Protein AF-A0A850MBG5-F1 (afdb_monomer_lite)

Radius of gyration: 23.21 Å; chains: 1; bounding box: 54×43×68 Å

Structure (mmCIF, N/CA/C/O backbone):
data_AF-A0A850MBG5-F1
#
_entry.id   AF-A0A850MBG5-F1
#
loop_
_atom_site.group_PDB
_atom_site.id
_atom_site.type_symbol
_atom_site.label_atom_id
_atom_site.label_alt_id
_atom_site.label_comp_id
_atom_site.label_asym_id
_atom_site.label_entity_id
_atom_site.label_seq_id
_atom_site.pdbx_PDB_ins_code
_atom_site.Cartn_x
_atom_site.Cartn_y
_atom_site.Cartn_z
_atom_site.occupancy
_atom_site.B_iso_or_equiv
_atom_site.auth_seq_id
_atom_site.auth_comp_id
_atom_site.auth_asym_id
_atom_site.auth_atom_id
_atom_site.pdbx_PDB_model_num
ATOM 1 N N . MET A 1 1 ? -24.312 0.346 16.142 1.00 83.75 1 MET A N 1
ATOM 2 C CA . MET A 1 1 ? -24.710 0.311 14.714 1.00 83.75 1 MET A CA 1
ATOM 3 C C . MET A 1 1 ? -23.899 -0.760 14.007 1.00 83.75 1 MET A C 1
ATOM 5 O O . MET A 1 1 ? -22.692 -0.839 14.231 1.00 83.75 1 MET A O 1
ATOM 9 N N . GLU A 1 2 ? -24.550 -1.580 13.192 1.00 92.12 2 GLU A N 1
ATOM 10 C CA . GLU A 1 2 ? -23.897 -2.605 12.373 1.00 92.12 2 GLU A CA 1
ATOM 11 C C . GLU A 1 2 ? -23.721 -2.093 10.939 1.00 92.12 2 GLU A C 1
ATOM 13 O O . GLU A 1 2 ? -24.533 -1.319 10.434 1.00 92.12 2 GLU A O 1
ATOM 18 N N . LYS A 1 3 ? -22.620 -2.478 10.292 1.00 93.75 3 LYS A N 1
ATOM 19 C CA . LYS A 1 3 ? -22.346 -2.212 8.875 1.00 93.75 3 LYS A CA 1
ATOM 20 C C . LYS A 1 3 ? -21.868 -3.507 8.220 1.00 93.75 3 LYS A C 1
ATOM 22 O O . LYS A 1 3 ? -21.172 -4.320 8.828 1.00 93.75 3 LYS A O 1
ATOM 27 N N . THR A 1 4 ? -22.192 -3.692 6.945 1.00 96.00 4 THR A N 1
ATOM 28 C CA . THR A 1 4 ? -21.763 -4.876 6.192 1.00 96.00 4 THR A CA 1
ATOM 29 C C . THR A 1 4 ? -20.299 -4.762 5.774 1.00 96.00 4 THR A C 1
ATOM 31 O O . THR A 1 4 ? -19.910 -3.801 5.105 1.00 96.00 4 THR A O 1
ATOM 34 N N . CYS A 1 5 ? -19.483 -5.770 6.077 1.00 95.56 5 CYS A N 1
ATOM 35 C CA . CYS A 1 5 ? -18.114 -5.843 5.572 1.00 95.56 5 CYS A CA 1
ATOM 36 C C . CYS A 1 5 ? -18.109 -5.955 4.035 1.00 95.56 5 CYS A C 1
ATOM 38 O O . CYS A 1 5 ? -18.710 -6.869 3.467 1.00 95.56 5 CYS A O 1
ATOM 40 N N . ARG A 1 6 ? -17.340 -5.107 3.336 1.00 94.25 6 ARG A N 1
ATOM 41 C CA . ARG A 1 6 ? -17.336 -5.030 1.861 1.00 94.25 6 ARG A CA 1
ATOM 42 C C . ARG A 1 6 ? -16.975 -6.355 1.183 1.00 94.25 6 ARG A C 1
ATOM 44 O O . ARG A 1 6 ? -17.530 -6.670 0.133 1.00 94.25 6 ARG A O 1
ATOM 51 N N . LYS A 1 7 ? -16.054 -7.116 1.788 1.00 94.69 7 LYS A N 1
ATOM 52 C CA . LYS A 1 7 ? -15.492 -8.357 1.225 1.00 94.69 7 LYS A CA 1
ATOM 53 C C . LYS A 1 7 ? -16.329 -9.610 1.498 1.00 94.69 7 LYS A C 1
ATOM 55 O O . LYS A 1 7 ? -16.571 -10.366 0.569 1.00 94.69 7 LYS A O 1
ATOM 60 N N . CYS A 1 8 ? -16.741 -9.856 2.744 1.00 96.50 8 CYS A N 1
ATOM 61 C CA . CYS A 1 8 ? -17.512 -11.056 3.103 1.00 96.50 8 CYS A CA 1
ATOM 62 C C . CYS A 1 8 ? -19.021 -10.828 3.238 1.00 96.50 8 CYS A C 1
ATOM 64 O O . CYS A 1 8 ? -19.727 -11.791 3.509 1.00 96.50 8 CYS A O 1
ATOM 66 N N . LYS A 1 9 ? -19.504 -9.585 3.100 1.00 97.19 9 LYS A N 1
ATOM 67 C CA . LYS A 1 9 ? -20.918 -9.185 3.217 1.00 97.19 9 LYS A CA 1
ATOM 68 C C . LYS A 1 9 ? -21.597 -9.485 4.562 1.00 97.19 9 LYS A C 1
ATOM 70 O O . LYS A 1 9 ? -22.769 -9.180 4.706 1.00 97.19 9 LYS A O 1
ATOM 75 N N . LYS A 1 10 ? -20.869 -10.005 5.555 1.00 96.38 10 LYS A N 1
ATOM 76 C CA . LYS A 1 10 ? -21.379 -10.204 6.918 1.00 96.38 10 LYS A CA 1
ATOM 77 C C . LYS A 1 10 ? -21.583 -8.867 7.625 1.00 96.38 10 LYS A C 1
ATOM 79 O O . LYS A 1 10 ? -20.766 -7.956 7.450 1.00 96.38 10 LYS A O 1
ATOM 84 N N . GLU A 1 11 ? -22.634 -8.785 8.428 1.00 96.44 11 GLU A N 1
ATOM 85 C CA . GLU A 1 11 ? -22.883 -7.678 9.348 1.00 96.44 11 GLU A CA 1
ATOM 86 C C . GLU A 1 11 ? -21.885 -7.738 10.499 1.00 96.44 11 GLU A C 1
ATOM 88 O O . GLU A 1 11 ? -21.590 -8.799 11.052 1.00 96.44 11 GLU A O 1
ATOM 93 N N . VAL A 1 12 ? -21.263 -6.597 10.775 1.00 95.06 12 VAL A N 1
ATOM 94 C CA . VAL A 1 12 ? -20.252 -6.452 11.815 1.00 95.06 12 VAL A CA 1
ATOM 95 C C . VAL A 1 12 ? -20.476 -5.104 12.488 1.00 95.06 12 VAL A C 1
ATOM 97 O O . VAL A 1 12 ? -20.791 -4.113 11.824 1.00 95.06 12 VAL A O 1
ATOM 100 N N . LEU A 1 13 ? -20.280 -5.042 13.805 1.00 93.44 13 LEU A N 1
ATOM 101 C CA . LEU A 1 13 ? -20.259 -3.772 14.528 1.00 93.44 13 LEU A CA 1
ATOM 102 C C . LEU A 1 13 ? -19.241 -2.818 13.892 1.00 93.44 13 LEU A C 1
ATOM 104 O O . LEU A 1 13 ? -18.118 -3.216 13.574 1.00 93.44 13 LEU A O 1
ATOM 108 N N . VAL A 1 14 ? -19.629 -1.552 13.725 1.00 90.12 14 VAL A N 1
ATOM 109 C CA . VAL A 1 14 ? -18.788 -0.519 13.090 1.00 90.12 14 VAL A CA 1
ATOM 110 C C . VAL A 1 14 ? -17.432 -0.378 13.789 1.00 90.12 14 VAL A C 1
ATOM 112 O O . VAL A 1 14 ? -16.405 -0.265 13.125 1.00 90.12 14 VAL A O 1
ATOM 115 N N . SER A 1 15 ? -17.428 -0.515 15.112 1.00 90.44 15 SER A N 1
ATOM 116 C CA . SER A 1 15 ? -16.256 -0.554 15.993 1.00 90.44 15 SER A CA 1
ATOM 117 C C . SER A 1 15 ? -15.208 -1.611 15.603 1.00 90.44 15 SER A C 1
ATOM 119 O O . SER A 1 15 ? -14.017 -1.460 15.866 1.00 90.44 15 SER A O 1
ATOM 121 N N . ASN A 1 16 ? -15.626 -2.660 14.894 1.00 91.69 16 ASN A N 1
ATOM 122 C CA . ASN A 1 16 ? -14.785 -3.770 14.457 1.00 91.69 16 ASN A CA 1
ATOM 123 C C . ASN A 1 16 ? -14.412 -3.719 12.963 1.00 91.69 16 ASN A C 1
ATOM 125 O O . ASN A 1 16 ? -13.753 -4.636 12.458 1.00 91.69 16 ASN A O 1
ATOM 129 N N . LEU A 1 17 ? -14.804 -2.660 12.247 1.00 91.62 17 LEU A N 1
ATOM 130 C CA . LEU A 1 17 ? -14.391 -2.418 10.867 1.00 91.62 17 LEU A CA 1
ATOM 131 C C . LEU A 1 17 ? -13.087 -1.618 10.811 1.00 91.62 17 LEU A C 1
ATOM 133 O O . LEU A 1 17 ? -12.911 -0.605 11.483 1.00 91.62 17 LEU A O 1
ATOM 137 N N . ILE A 1 18 ? -12.181 -2.051 9.942 1.00 89.62 18 ILE A N 1
ATOM 138 C CA . ILE A 1 18 ? -10.915 -1.387 9.642 1.00 89.62 18 ILE A CA 1
ATOM 139 C C . ILE A 1 18 ? -11.131 -0.475 8.439 1.00 89.62 18 ILE A C 1
ATOM 141 O O . ILE A 1 18 ? -11.546 -0.939 7.368 1.00 89.62 18 ILE A O 1
ATOM 145 N N . GLY A 1 19 ? -10.879 0.825 8.631 1.00 81.44 19 GLY A N 1
ATOM 146 C CA . GLY A 1 19 ? -11.102 1.853 7.608 1.00 81.44 19 GLY A CA 1
ATOM 147 C C . GLY A 1 19 ? -12.522 1.837 7.032 1.00 81.44 19 GLY A C 1
ATOM 148 O O . GLY A 1 19 ? -12.691 2.042 5.835 1.00 81.44 19 GLY A O 1
ATOM 149 N N . GLU A 1 20 ? -13.516 1.481 7.854 1.00 80.50 20 GLU A N 1
ATOM 150 C CA . GLU A 1 20 ? -14.934 1.309 7.492 1.00 80.50 20 GLU A CA 1
ATOM 151 C C . GLU A 1 20 ? -15.254 0.250 6.418 1.00 80.50 20 GLU A C 1
ATOM 153 O O . GLU A 1 20 ? -16.411 0.097 6.031 1.00 80.50 20 GLU A O 1
ATOM 158 N N . GLN A 1 21 ? -14.270 -0.506 5.924 1.00 87.38 21 GLN A N 1
ATOM 159 C CA . GLN A 1 21 ? -14.460 -1.366 4.746 1.00 87.38 21 GLN A CA 1
ATOM 160 C C . GLN A 1 21 ? -14.339 -2.858 5.041 1.00 87.38 21 GLN A C 1
ATOM 162 O O . GLN A 1 21 ? -15.065 -3.667 4.451 1.00 87.38 21 GLN A O 1
ATOM 167 N N . PHE A 1 22 ? -13.415 -3.244 5.920 1.00 93.31 22 PHE A N 1
ATOM 168 C CA . PHE A 1 22 ? -13.043 -4.645 6.111 1.00 93.31 22 PHE A CA 1
ATOM 169 C C . PHE A 1 22 ? -13.162 -5.051 7.573 1.00 93.31 22 PHE A C 1
ATOM 171 O O . PHE A 1 22 ? -12.661 -4.360 8.451 1.00 93.31 22 PHE A O 1
ATOM 178 N N . CYS A 1 23 ? -13.769 -6.205 7.845 1.00 94.81 23 CYS A N 1
ATOM 179 C CA . CYS A 1 23 ? -13.659 -6.819 9.165 1.00 94.81 23 CYS A CA 1
ATOM 180 C C . CYS A 1 23 ? -12.244 -7.375 9.387 1.00 94.81 23 CYS A C 1
ATOM 182 O O . CYS A 1 23 ? -11.533 -7.677 8.420 1.00 94.81 23 CYS A O 1
ATOM 184 N N . LEU A 1 24 ? -11.869 -7.574 10.653 1.00 93.69 24 LEU A N 1
ATOM 185 C CA . LEU A 1 24 ? -10.547 -8.068 11.055 1.00 93.69 24 LEU A CA 1
ATOM 186 C C . LEU A 1 24 ? -10.146 -9.349 10.294 1.00 93.69 24 LEU A C 1
ATOM 188 O O . LEU A 1 24 ? -9.109 -9.389 9.637 1.00 93.69 24 LEU A O 1
ATOM 192 N N . PHE A 1 25 ? -11.026 -10.354 10.228 1.00 94.56 25 PHE A N 1
ATOM 193 C CA . PHE A 1 25 ? -10.754 -11.599 9.493 1.00 94.56 25 PHE A CA 1
ATOM 194 C C . PHE A 1 25 ? -10.526 -11.401 7.983 1.00 94.56 25 PHE A C 1
ATOM 196 O O . PHE A 1 25 ? -9.685 -12.068 7.370 1.00 94.56 25 PHE A O 1
ATOM 203 N N . CYS A 1 26 ? -11.277 -10.494 7.347 1.00 95.50 26 CYS A N 1
ATOM 204 C CA . CYS A 1 26 ? -11.082 -10.177 5.931 1.00 95.50 26 CYS A CA 1
ATOM 205 C C . CYS A 1 26 ? -9.778 -9.418 5.699 1.00 95.50 26 CYS A C 1
ATOM 207 O O . CYS A 1 26 ? -9.128 -9.643 4.674 1.00 95.50 26 CYS A O 1
ATOM 209 N N . PHE A 1 27 ? -9.395 -8.563 6.645 1.00 94.44 27 PHE A N 1
ATOM 210 C CA . PHE A 1 27 ? -8.138 -7.834 6.616 1.00 94.44 27 PHE A CA 1
ATOM 211 C C . PHE A 1 27 ? -6.936 -8.780 6.715 1.00 94.44 27 PHE A C 1
ATOM 213 O O . PHE A 1 27 ? -6.018 -8.666 5.909 1.00 94.44 27 PHE A O 1
ATOM 220 N N . GLY A 1 28 ? -6.998 -9.830 7.540 1.00 94.75 28 GLY A N 1
ATOM 221 C CA . GLY A 1 28 ? -5.966 -10.877 7.565 1.00 94.75 28 GLY A CA 1
ATOM 222 C C . GLY A 1 28 ? -5.755 -11.580 6.211 1.00 94.75 28 GLY A C 1
ATOM 223 O O . GLY A 1 28 ? -4.640 -11.973 5.864 1.00 94.75 28 GLY A O 1
ATOM 224 N N . LYS A 1 29 ? -6.801 -11.715 5.377 1.00 95.12 29 LYS A N 1
ATOM 225 C CA . LYS A 1 29 ? -6.642 -12.194 3.985 1.00 95.12 29 LYS A CA 1
ATOM 226 C C . LYS A 1 29 ? -5.937 -11.163 3.096 1.00 95.12 29 LYS A C 1
ATOM 228 O O . LYS A 1 29 ? -5.217 -11.563 2.187 1.00 95.12 29 LYS A O 1
ATOM 233 N N . VAL A 1 30 ? -6.169 -9.869 3.325 1.00 91.00 30 VAL A N 1
ATOM 234 C CA . VAL A 1 30 ? -5.491 -8.782 2.601 1.00 91.00 30 VAL A CA 1
ATOM 235 C C . VAL A 1 30 ? -4.005 -8.768 2.953 1.00 91.00 30 VAL A C 1
ATOM 237 O O . VAL A 1 30 ? -3.201 -8.838 2.032 1.00 91.00 30 VAL A O 1
ATOM 240 N N . ILE A 1 31 ? -3.644 -8.811 4.242 1.00 91.81 31 ILE A N 1
ATOM 241 C CA . ILE A 1 31 ? -2.243 -8.869 4.701 1.00 91.81 31 ILE A CA 1
ATOM 242 C C . ILE A 1 31 ? -1.513 -10.058 4.067 1.00 91.81 31 ILE A C 1
ATOM 244 O O . ILE A 1 31 ? -0.438 -9.895 3.500 1.00 91.81 31 ILE A O 1
ATOM 248 N N . ARG A 1 32 ? -2.110 -11.259 4.077 1.00 93.94 32 ARG A N 1
ATOM 249 C CA . ARG A 1 32 ? -1.490 -12.443 3.451 1.00 93.94 32 ARG A CA 1
ATOM 250 C C . ARG A 1 32 ? -1.271 -12.285 1.945 1.00 93.94 32 ARG A C 1
ATOM 252 O O . ARG A 1 32 ? -0.245 -12.727 1.436 1.00 93.94 32 ARG A O 1
ATOM 259 N N . GLY A 1 33 ? -2.222 -11.678 1.233 1.00 92.31 33 GLY A N 1
ATOM 260 C CA . GLY A 1 33 ? -2.055 -11.360 -0.188 1.00 92.31 33 GLY A CA 1
ATOM 261 C C . GLY A 1 33 ? -0.940 -10.338 -0.411 1.00 92.31 33 GLY A C 1
ATOM 262 O O . GLY A 1 33 ? -0.104 -10.513 -1.293 1.00 92.31 33 GLY A O 1
ATOM 263 N N . PHE A 1 34 ? -0.883 -9.322 0.446 1.00 88.81 34 PHE A N 1
ATOM 264 C CA . PHE A 1 34 ? 0.111 -8.264 0.373 1.00 88.81 34 PHE A CA 1
ATOM 265 C C . PHE A 1 34 ? 1.525 -8.767 0.693 1.00 88.81 34 PHE A C 1
ATOM 267 O O . PHE A 1 34 ? 2.455 -8.452 -0.039 1.00 88.81 34 PHE A O 1
ATOM 274 N N . ARG A 1 35 ? 1.695 -9.651 1.685 1.00 91.94 35 ARG A N 1
ATOM 275 C CA . ARG A 1 35 ? 2.980 -10.305 1.995 1.00 91.94 35 ARG A CA 1
ATOM 276 C C . ARG A 1 35 ? 3.531 -11.089 0.798 1.00 91.94 35 ARG A C 1
ATOM 278 O O . ARG A 1 35 ? 4.724 -11.016 0.521 1.00 91.94 35 ARG A O 1
ATOM 285 N N . LYS A 1 36 ? 2.671 -11.793 0.046 1.00 92.25 36 LYS A N 1
ATOM 286 C CA . LYS A 1 36 ? 3.077 -12.466 -1.204 1.00 92.25 36 LYS A CA 1
ATOM 287 C C . LYS A 1 36 ? 3.526 -11.464 -2.270 1.00 92.25 36 LYS A C 1
ATOM 289 O O . LYS A 1 36 ? 4.541 -11.690 -2.920 1.00 92.25 36 LYS A O 1
ATOM 294 N N . ALA A 1 37 ? 2.801 -10.355 -2.422 1.00 86.94 37 ALA A N 1
ATOM 295 C CA . ALA A 1 37 ? 3.182 -9.291 -3.347 1.00 86.94 37 ALA A CA 1
ATOM 296 C C . ALA A 1 37 ? 4.524 -8.647 -2.954 1.00 86.94 37 ALA A C 1
ATOM 298 O O . ALA A 1 37 ? 5.379 -8.449 -3.807 1.00 86.94 37 ALA A O 1
ATOM 299 N N . VAL A 1 38 ? 4.762 -8.388 -1.667 1.00 88.19 38 VAL A N 1
ATOM 300 C CA . VAL A 1 38 ? 6.040 -7.837 -1.187 1.00 88.19 38 VAL A CA 1
ATOM 301 C C . VAL A 1 38 ? 7.194 -8.811 -1.393 1.00 88.19 38 VAL A C 1
ATOM 303 O O . VAL A 1 38 ? 8.262 -8.384 -1.818 1.00 88.19 38 VAL A O 1
ATOM 306 N N . ALA A 1 39 ? 6.993 -10.114 -1.182 1.00 88.81 39 ALA A N 1
ATOM 307 C CA . ALA A 1 39 ? 8.006 -11.115 -1.518 1.00 88.81 39 ALA A CA 1
ATOM 308 C C . ALA A 1 39 ? 8.368 -11.082 -3.016 1.00 88.81 39 ALA A C 1
ATOM 310 O O . ALA A 1 39 ? 9.547 -11.136 -3.363 1.00 88.81 39 ALA A O 1
ATOM 311 N N . PHE A 1 40 ? 7.369 -10.906 -3.889 1.00 87.06 40 PHE A N 1
ATOM 312 C CA . PHE A 1 40 ? 7.585 -10.700 -5.321 1.00 87.06 40 PHE A CA 1
ATOM 313 C C . PHE A 1 40 ? 8.376 -9.413 -5.602 1.00 87.06 40 PHE A C 1
ATOM 315 O O . PHE A 1 40 ? 9.351 -9.456 -6.341 1.00 87.06 40 PHE A O 1
ATOM 322 N N . PHE A 1 41 ? 8.051 -8.283 -4.966 1.00 82.56 41 PHE A N 1
ATOM 323 C CA . PHE A 1 41 ? 8.815 -7.040 -5.148 1.00 82.56 41 PHE A CA 1
ATOM 324 C C . PHE A 1 41 ? 10.231 -7.092 -4.561 1.00 82.56 41 PHE A C 1
ATOM 326 O O . PHE A 1 41 ? 11.137 -6.475 -5.115 1.00 82.56 41 PHE A O 1
ATOM 333 N N . LYS A 1 42 ? 10.458 -7.848 -3.481 1.00 85.25 42 LYS A N 1
ATOM 334 C CA . LYS A 1 42 ? 11.788 -8.027 -2.877 1.00 85.25 42 LYS A CA 1
ATOM 335 C C . LYS A 1 42 ? 12.771 -8.671 -3.856 1.00 85.25 42 LYS A C 1
ATOM 337 O O . LYS A 1 42 ? 13.942 -8.300 -3.865 1.00 85.25 42 LYS A O 1
ATOM 342 N N . PHE A 1 43 ? 12.286 -9.575 -4.709 1.00 84.88 43 PHE A N 1
ATOM 343 C CA . PHE A 1 43 ? 13.068 -10.128 -5.813 1.00 84.88 43 PHE A CA 1
ATOM 344 C C . PHE A 1 43 ? 13.574 -9.009 -6.739 1.00 84.88 43 PHE A C 1
ATOM 346 O O . PHE A 1 43 ? 14.781 -8.878 -6.917 1.00 84.88 43 PHE A O 1
ATOM 353 N N . PHE A 1 44 ? 12.688 -8.128 -7.225 1.00 79.25 44 PHE A N 1
ATOM 354 C CA . PHE A 1 44 ? 13.060 -6.990 -8.087 1.00 79.25 44 PHE A CA 1
ATOM 355 C C . PHE A 1 44 ? 13.933 -5.946 -7.386 1.00 79.25 44 PHE A C 1
ATOM 357 O O . PHE A 1 44 ? 14.852 -5.404 -7.998 1.00 79.25 44 PHE A O 1
ATOM 364 N N . ALA A 1 45 ? 13.699 -5.688 -6.098 1.00 79.88 45 ALA A N 1
ATOM 365 C CA . ALA A 1 45 ? 14.516 -4.764 -5.316 1.00 79.88 45 ALA A CA 1
ATOM 366 C C . ALA A 1 45 ? 15.989 -5.209 -5.258 1.00 79.88 45 ALA A C 1
ATOM 368 O O . ALA A 1 45 ? 16.885 -4.368 -5.277 1.00 79.88 45 ALA A O 1
ATOM 369 N N . SER A 1 46 ? 16.263 -6.521 -5.262 1.00 83.31 46 SER A N 1
ATOM 370 C CA . SER A 1 46 ? 17.643 -7.018 -5.335 1.00 83.31 46 SER A CA 1
ATOM 371 C C . SER A 1 46 ? 18.311 -6.700 -6.673 1.00 83.31 46 SER A C 1
ATOM 373 O O . SER A 1 46 ? 19.510 -6.428 -6.700 1.00 83.31 46 SER A O 1
ATOM 375 N N . PHE A 1 47 ? 17.557 -6.712 -7.776 1.00 78.44 47 PHE A N 1
ATOM 376 C CA . PHE A 1 47 ? 18.087 -6.339 -9.089 1.00 78.44 47 PHE A CA 1
ATOM 377 C C . PHE A 1 47 ? 18.342 -4.844 -9.190 1.00 78.44 47 PHE A C 1
ATOM 379 O O . PHE A 1 47 ? 19.320 -4.460 -9.827 1.00 78.44 47 PHE A O 1
ATOM 386 N N . TYR A 1 48 ? 17.533 -4.008 -8.529 1.00 76.75 48 TYR A N 1
ATOM 387 C CA . TYR A 1 48 ? 17.653 -2.547 -8.586 1.00 76.75 48 TYR A CA 1
ATOM 388 C C . TYR A 1 48 ? 19.087 -2.057 -8.329 1.00 76.75 48 TYR A C 1
ATOM 390 O O . TYR A 1 48 ? 19.587 -1.198 -9.049 1.00 76.75 48 TYR A O 1
ATOM 398 N N . ARG A 1 49 ? 19.801 -2.672 -7.375 1.00 77.12 49 ARG A N 1
ATOM 399 C CA . ARG A 1 49 ? 21.196 -2.319 -7.058 1.00 77.12 49 ARG A CA 1
ATOM 400 C C . ARG A 1 49 ? 22.174 -2.585 -8.210 1.00 77.12 49 ARG A C 1
ATOM 402 O O . ARG A 1 49 ? 23.140 -1.847 -8.370 1.00 77.12 49 ARG A O 1
ATOM 409 N N . PHE A 1 50 ? 21.934 -3.627 -8.999 1.00 78.31 50 PHE A N 1
ATOM 410 C CA . PHE A 1 50 ? 22.801 -4.040 -10.107 1.00 78.31 50 PHE A CA 1
ATOM 411 C C . PHE A 1 50 ? 22.314 -3.537 -11.466 1.00 78.31 50 PHE A C 1
ATOM 413 O O . PHE A 1 50 ? 23.070 -3.569 -12.436 1.00 78.31 50 PHE A O 1
ATOM 420 N N . THR A 1 51 ? 21.071 -3.055 -11.550 1.00 75.00 51 THR A N 1
ATOM 421 C CA . THR A 1 51 ? 20.446 -2.694 -12.826 1.00 75.00 51 THR A CA 1
ATOM 422 C C . THR A 1 51 ? 21.217 -1.602 -13.579 1.00 75.00 51 THR A C 1
ATOM 424 O O . THR A 1 51 ? 21.386 -1.776 -14.781 1.00 75.00 51 THR A O 1
ATOM 427 N N . PRO A 1 52 ? 21.783 -0.550 -12.944 1.00 68.81 52 PRO A N 1
ATOM 428 C CA . PRO A 1 52 ? 22.591 0.445 -13.656 1.00 68.81 52 PRO A CA 1
ATOM 429 C C . PRO A 1 52 ? 23.853 -0.144 -14.301 1.00 68.81 52 PRO A C 1
ATOM 431 O O . PRO A 1 52 ? 24.200 0.209 -15.425 1.00 68.81 52 PRO A O 1
ATOM 434 N N . ILE A 1 53 ? 24.519 -1.074 -13.608 1.00 73.94 53 ILE A N 1
ATOM 435 C CA . ILE A 1 53 ? 25.749 -1.723 -14.086 1.00 73.94 53 ILE A CA 1
ATOM 436 C C . ILE A 1 53 ? 25.424 -2.645 -15.264 1.00 73.94 53 ILE A C 1
ATOM 438 O O . ILE A 1 53 ? 26.072 -2.582 -16.307 1.00 73.94 53 ILE A O 1
ATOM 442 N N . ILE A 1 54 ? 24.383 -3.467 -15.109 1.00 75.19 54 ILE A N 1
ATOM 443 C CA . ILE A 1 54 ? 23.919 -4.390 -16.148 1.00 75.19 54 ILE A CA 1
ATOM 444 C C . ILE A 1 54 ? 23.430 -3.605 -17.371 1.00 75.19 54 ILE A C 1
ATOM 446 O O . ILE A 1 54 ? 23.795 -3.939 -18.494 1.00 75.19 54 ILE A O 1
ATOM 450 N N . ALA A 1 55 ? 22.666 -2.529 -17.167 1.00 70.62 55 ALA A N 1
ATOM 451 C CA . ALA A 1 55 ? 22.192 -1.676 -18.249 1.00 70.62 55 ALA A CA 1
ATOM 452 C C . ALA A 1 55 ? 23.343 -1.024 -19.020 1.00 70.62 55 ALA A C 1
ATOM 454 O O . ALA A 1 55 ? 23.333 -1.052 -20.247 1.00 70.62 55 ALA A O 1
ATOM 455 N N . GLY A 1 56 ? 24.360 -0.507 -18.323 1.00 68.75 56 GLY A N 1
ATOM 456 C CA . GLY A 1 56 ? 25.549 0.063 -18.959 1.00 68.75 56 GLY A CA 1
ATOM 457 C C . GLY A 1 56 ? 26.327 -0.959 -19.793 1.00 68.75 56 GLY A C 1
ATOM 458 O O . GLY A 1 56 ? 26.666 -0.685 -20.943 1.00 68.75 56 GLY A O 1
ATOM 459 N N . ALA A 1 57 ? 26.560 -2.160 -19.254 1.00 75.06 57 ALA A N 1
ATOM 460 C CA . ALA A 1 57 ? 27.273 -3.225 -19.965 1.00 75.06 57 ALA A CA 1
ATOM 461 C C . ALA A 1 57 ? 26.508 -3.719 -21.204 1.00 75.06 57 ALA A C 1
ATOM 463 O O . ALA A 1 57 ? 27.097 -3.930 -22.268 1.00 75.06 57 ALA A O 1
ATOM 464 N N . LEU A 1 58 ? 25.189 -3.875 -21.084 1.00 72.62 58 LEU A N 1
ATOM 465 C CA . LEU A 1 58 ? 24.328 -4.307 -22.179 1.00 72.62 58 LEU A CA 1
ATOM 466 C C . LEU A 1 58 ? 24.200 -3.239 -23.267 1.00 72.62 58 LEU A C 1
ATOM 468 O O . LEU A 1 58 ? 24.306 -3.573 -24.445 1.00 72.62 58 LEU A O 1
ATOM 472 N N . ALA A 1 59 ? 24.048 -1.966 -22.891 1.00 67.62 59 ALA A N 1
ATOM 473 C CA . ALA A 1 59 ? 24.037 -0.855 -23.837 1.00 67.62 59 ALA A CA 1
ATOM 474 C C . ALA A 1 59 ? 25.358 -0.772 -24.619 1.00 67.62 59 ALA A C 1
ATOM 476 O O . ALA A 1 59 ? 25.335 -0.662 -25.843 1.00 67.62 59 ALA A O 1
ATOM 477 N N . LEU A 1 60 ? 26.503 -0.908 -23.938 1.00 66.69 60 LEU A N 1
ATOM 478 C CA . LEU A 1 60 ? 27.826 -0.919 -24.571 1.00 66.69 60 LEU A CA 1
ATOM 479 C C . LEU A 1 60 ? 27.991 -2.099 -25.540 1.00 66.69 60 LEU A C 1
ATOM 481 O O . LEU A 1 60 ? 28.426 -1.917 -26.673 1.00 66.69 60 LEU A O 1
ATOM 485 N N . THR A 1 61 ? 27.621 -3.307 -25.111 1.00 73.25 61 THR A N 1
ATOM 486 C CA . THR A 1 61 ? 27.731 -4.520 -25.940 1.00 73.25 61 THR A CA 1
ATOM 487 C C . THR A 1 61 ? 26.878 -4.402 -27.195 1.00 73.25 61 THR A C 1
ATOM 489 O O . THR A 1 61 ? 27.309 -4.727 -28.297 1.00 73.25 61 THR A O 1
ATOM 492 N N . ALA A 1 62 ? 25.656 -3.912 -27.039 1.00 69.00 62 ALA A N 1
ATOM 493 C CA . ALA A 1 62 ? 24.720 -3.825 -28.135 1.00 69.00 62 ALA A CA 1
ATOM 494 C C . ALA A 1 62 ? 25.062 -2.662 -29.094 1.00 69.00 62 ALA A C 1
ATOM 496 O O . ALA A 1 62 ? 24.906 -2.824 -30.304 1.00 69.00 62 ALA A O 1
ATOM 497 N N . TYR A 1 63 ? 25.648 -1.563 -28.591 1.00 66.75 63 TYR A N 1
ATOM 498 C CA . TYR A 1 63 ? 26.287 -0.523 -29.411 1.00 66.75 63 TYR A CA 1
ATOM 499 C C . TYR A 1 63 ? 27.404 -1.096 -30.295 1.00 66.75 63 TYR A C 1
ATOM 501 O O . TYR A 1 63 ? 27.426 -0.843 -31.497 1.00 66.75 63 TYR A O 1
ATOM 509 N N . LEU A 1 64 ? 28.285 -1.929 -29.732 1.00 73.06 64 LEU A N 1
ATOM 510 C CA . LEU A 1 64 ? 29.382 -2.560 -30.478 1.00 73.06 64 LEU A CA 1
ATOM 511 C C . LEU A 1 64 ? 28.901 -3.532 -31.568 1.00 73.06 64 LEU A C 1
ATOM 513 O O . LEU A 1 64 ? 29.598 -3.727 -32.559 1.00 73.06 64 LEU A O 1
ATOM 517 N N . LEU A 1 65 ? 27.718 -4.130 -31.403 1.00 80.62 65 LEU A N 1
ATOM 518 C CA . LEU A 1 65 ? 27.140 -5.081 -32.358 1.00 80.62 65 LEU A CA 1
ATOM 519 C C . LEU A 1 65 ? 26.219 -4.428 -33.404 1.00 80.62 65 LEU A C 1
ATOM 521 O O . LEU A 1 65 ? 25.744 -5.125 -34.297 1.00 80.62 65 LE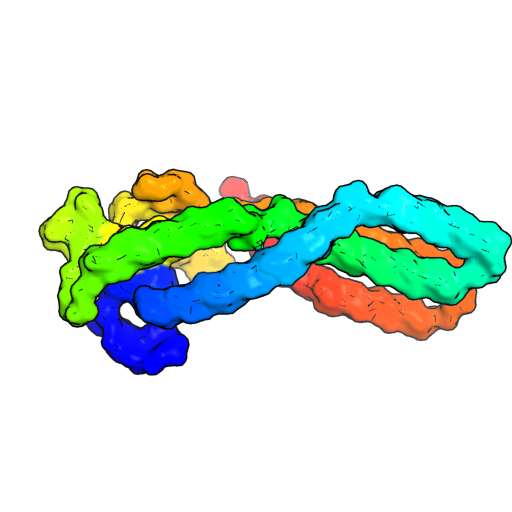U A O 1
ATOM 525 N N . ALA A 1 66 ? 25.957 -3.119 -33.305 1.00 76.00 66 ALA A N 1
ATOM 526 C CA . ALA A 1 66 ? 25.094 -2.364 -34.219 1.00 76.00 66 ALA A CA 1
ATOM 527 C C . ALA A 1 66 ? 23.699 -2.994 -34.447 1.00 76.00 66 ALA A C 1
ATOM 529 O O . ALA A 1 66 ? 23.156 -2.923 -35.549 1.00 76.00 66 ALA A O 1
ATOM 530 N N . ILE A 1 67 ? 23.101 -3.608 -33.414 1.00 76.56 67 ILE A N 1
ATOM 531 C CA . ILE A 1 67 ? 21.768 -4.235 -33.501 1.00 76.56 67 ILE A CA 1
ATOM 532 C C . ILE A 1 67 ? 20.714 -3.319 -32.853 1.00 76.56 67 ILE A C 1
ATOM 534 O O . ILE A 1 67 ? 20.380 -3.507 -31.680 1.00 76.56 67 ILE A O 1
ATOM 538 N N . PRO A 1 68 ? 20.144 -2.340 -33.584 1.00 72.38 68 PRO A N 1
ATOM 539 C CA . PRO A 1 68 ? 19.279 -1.313 -33.000 1.00 72.38 68 PRO A CA 1
ATOM 540 C C . PRO A 1 68 ? 18.031 -1.898 -32.332 1.00 72.38 68 PRO A C 1
ATOM 542 O O . PRO A 1 68 ? 17.657 -1.479 -31.243 1.00 72.38 68 PRO A O 1
ATOM 545 N N . PHE A 1 69 ? 17.426 -2.929 -32.923 1.00 72.75 69 PHE A N 1
ATOM 546 C CA . PHE A 1 69 ? 16.191 -3.516 -32.399 1.00 72.75 69 PHE A CA 1
ATOM 547 C C . PHE A 1 69 ? 16.383 -4.240 -31.056 1.00 72.75 69 PHE A C 1
ATOM 549 O O . PHE A 1 69 ? 15.556 -4.124 -30.150 1.00 72.75 69 PHE A O 1
ATOM 556 N N . VAL A 1 70 ? 17.495 -4.966 -30.907 1.00 74.56 70 VAL A N 1
ATOM 557 C CA . VAL A 1 70 ? 17.808 -5.688 -29.665 1.00 74.56 70 VAL A CA 1
ATOM 558 C C . VAL A 1 70 ? 18.145 -4.699 -28.549 1.00 74.56 70 VAL A C 1
ATOM 560 O O . VAL A 1 70 ? 17.704 -4.907 -27.421 1.00 74.56 70 VAL A O 1
ATOM 563 N N . ILE A 1 71 ? 18.833 -3.591 -28.865 1.00 72.19 71 ILE A N 1
ATOM 564 C CA . ILE A 1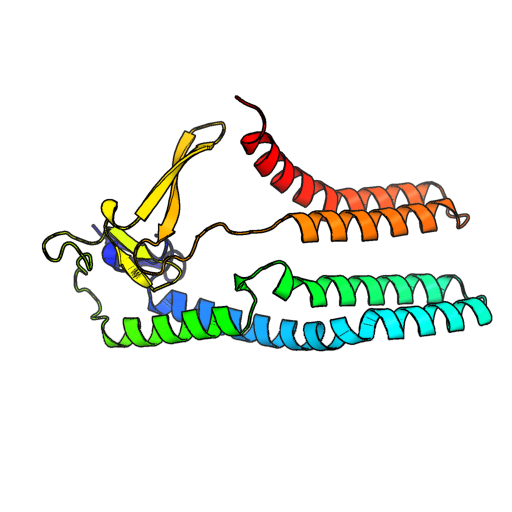 71 ? 19.096 -2.497 -27.913 1.00 72.19 71 ILE A CA 1
ATOM 565 C C . ILE A 1 71 ? 17.785 -1.954 -27.347 1.00 72.19 71 ILE A C 1
ATOM 567 O O . ILE A 1 71 ? 17.651 -1.835 -26.129 1.00 72.19 71 ILE A O 1
ATOM 571 N N . THR A 1 72 ? 16.808 -1.650 -28.203 1.00 71.25 72 THR A N 1
ATOM 572 C CA . THR A 1 72 ? 15.543 -1.042 -27.773 1.00 71.25 72 THR A CA 1
ATOM 573 C C . THR A 1 72 ? 14.748 -1.967 -26.851 1.00 71.25 72 THR A C 1
ATOM 575 O O . THR A 1 72 ? 14.320 -1.542 -25.777 1.00 71.25 72 THR A O 1
ATOM 578 N N . ILE A 1 73 ? 14.594 -3.249 -27.213 1.00 75.75 73 ILE A N 1
ATOM 579 C CA . ILE A 1 73 ? 13.886 -4.223 -26.363 1.00 75.75 73 ILE A CA 1
ATOM 580 C C . ILE A 1 73 ? 14.597 -4.377 -25.019 1.00 75.75 73 ILE A C 1
ATOM 582 O O . ILE A 1 73 ? 13.959 -4.359 -23.967 1.00 75.75 73 ILE A O 1
ATOM 586 N N . LEU A 1 74 ? 15.921 -4.511 -25.042 1.00 75.44 74 LEU A N 1
ATOM 587 C CA . LEU A 1 74 ? 16.710 -4.733 -23.840 1.00 75.44 74 LEU A CA 1
ATOM 588 C C . LEU A 1 74 ? 16.657 -3.531 -22.895 1.00 75.44 74 LEU A C 1
ATOM 590 O O . LEU A 1 74 ? 16.469 -3.698 -21.691 1.00 75.44 74 LEU A O 1
ATOM 594 N N . THR A 1 75 ? 16.740 -2.323 -23.451 1.00 71.62 75 THR A N 1
ATOM 595 C CA . THR A 1 75 ? 16.603 -1.065 -22.710 1.00 71.62 75 THR A CA 1
ATOM 596 C C . THR A 1 75 ? 15.220 -0.962 -22.076 1.00 71.62 75 THR A C 1
ATOM 598 O O . THR A 1 75 ? 15.110 -0.643 -20.894 1.00 71.62 75 THR A O 1
ATOM 601 N N . PHE A 1 76 ? 14.162 -1.321 -22.807 1.00 72.06 76 PHE A N 1
ATOM 602 C CA . PHE A 1 76 ? 12.804 -1.338 -22.269 1.00 72.06 76 PHE A CA 1
ATOM 603 C C . PHE A 1 76 ? 12.651 -2.323 -21.101 1.00 72.06 76 PHE A C 1
ATOM 605 O O . PHE A 1 76 ? 12.108 -1.962 -20.055 1.00 72.06 76 PHE A O 1
ATOM 612 N N . VAL A 1 77 ? 13.175 -3.546 -21.237 1.00 78.50 77 VAL A N 1
ATOM 613 C CA . VAL A 1 77 ? 13.158 -4.552 -20.162 1.00 78.50 77 VAL A CA 1
ATOM 614 C C . VAL A 1 77 ? 13.916 -4.048 -18.932 1.00 78.50 77 VAL A C 1
ATOM 616 O O . VAL A 1 77 ? 13.420 -4.171 -17.814 1.00 78.50 77 VAL A O 1
ATOM 619 N N . LEU A 1 78 ? 15.083 -3.429 -19.118 1.00 75.00 78 LEU A N 1
ATOM 620 C CA . LEU A 1 78 ? 15.880 -2.870 -18.024 1.00 75.00 78 LEU A CA 1
ATOM 621 C C . LEU A 1 78 ? 15.167 -1.714 -17.316 1.00 75.00 78 LEU A C 1
ATOM 623 O O . LEU A 1 78 ? 15.128 -1.687 -16.087 1.00 75.00 78 LEU A O 1
ATOM 627 N N . LEU A 1 79 ? 14.558 -0.792 -18.066 1.00 72.69 79 LEU A N 1
ATOM 628 C CA . LEU A 1 79 ? 13.769 0.307 -17.502 1.00 72.69 79 LEU A CA 1
ATOM 629 C C . LEU A 1 79 ? 12.567 -0.215 -16.713 1.00 72.69 79 LEU A C 1
ATOM 631 O O . LEU A 1 79 ? 12.285 0.274 -15.616 1.00 72.69 79 LEU A O 1
ATOM 635 N N . PHE A 1 80 ? 11.895 -1.242 -17.229 1.00 75.06 80 PHE A N 1
ATOM 636 C CA . PHE A 1 80 ? 10.800 -1.899 -16.529 1.00 75.06 80 PHE A CA 1
ATOM 637 C C . PHE A 1 80 ? 11.278 -2.522 -15.209 1.00 75.06 80 PHE A C 1
ATOM 639 O O . PHE A 1 80 ? 10.688 -2.266 -14.159 1.00 75.06 80 PHE A O 1
ATOM 646 N N . VAL A 1 81 ? 12.388 -3.270 -15.221 1.00 78.94 81 VAL A N 1
ATOM 647 C CA . VAL A 1 81 ? 12.983 -3.855 -14.006 1.00 78.94 81 VAL A CA 1
ATOM 648 C C . VAL A 1 81 ? 13.389 -2.769 -13.002 1.00 78.94 81 VAL A C 1
ATOM 650 O O . VAL A 1 81 ? 13.074 -2.901 -11.819 1.00 78.94 81 VAL A O 1
ATOM 653 N N . CYS A 1 82 ? 14.001 -1.668 -13.454 1.00 74.50 82 CYS A N 1
ATOM 654 C CA . CYS A 1 82 ? 14.329 -0.508 -12.618 1.00 74.50 82 CYS A CA 1
ATOM 655 C C . CYS A 1 82 ? 13.088 0.080 -11.940 1.00 74.50 82 CYS A C 1
ATOM 657 O O . CYS A 1 82 ? 13.089 0.305 -10.730 1.00 74.50 82 CYS A O 1
ATOM 659 N N . MET A 1 83 ? 12.021 0.317 -12.708 1.00 76.56 83 MET A N 1
ATOM 660 C CA . MET A 1 83 ? 10.786 0.912 -12.202 1.00 76.56 83 MET A CA 1
ATOM 661 C C . MET A 1 83 ? 10.146 0.024 -11.130 1.00 76.56 83 MET A C 1
ATOM 663 O O . MET A 1 83 ? 9.776 0.512 -10.062 1.00 76.56 83 MET A O 1
ATOM 667 N N . PHE A 1 84 ? 10.062 -1.286 -11.382 1.00 77.38 84 PHE A N 1
ATOM 668 C CA . PHE A 1 84 ? 9.512 -2.240 -10.419 1.00 77.38 84 PHE A CA 1
ATOM 669 C C . PHE A 1 84 ? 10.399 -2.407 -9.182 1.00 77.38 84 PHE A C 1
ATOM 671 O O . PHE A 1 84 ? 9.881 -2.495 -8.069 1.00 77.38 84 PHE A O 1
ATOM 678 N N . GLY A 1 85 ? 11.722 -2.396 -9.352 1.00 78.25 85 GLY A N 1
ATOM 679 C CA . GLY A 1 85 ? 12.683 -2.428 -8.250 1.00 78.25 85 GLY A CA 1
ATOM 680 C C . GLY A 1 85 ? 12.652 -1.170 -7.375 1.00 78.25 85 GLY A C 1
ATOM 681 O O . GLY A 1 85 ? 12.907 -1.260 -6.177 1.00 78.25 85 GLY A O 1
ATOM 682 N N . ALA A 1 86 ? 12.275 -0.017 -7.938 1.00 77.75 86 ALA A N 1
ATOM 683 C CA . ALA A 1 86 ? 12.122 1.236 -7.203 1.00 77.75 86 ALA A CA 1
ATOM 684 C C . ALA A 1 86 ? 10.816 1.310 -6.387 1.00 77.75 86 ALA A C 1
ATOM 686 O O . ALA A 1 86 ? 10.765 2.035 -5.392 1.00 77.75 86 ALA A O 1
ATOM 687 N N . LEU A 1 87 ? 9.765 0.565 -6.764 1.00 77.31 87 LEU A N 1
ATOM 688 C CA . LEU A 1 87 ? 8.438 0.635 -6.125 1.00 77.31 87 LEU A CA 1
ATOM 689 C C . LEU A 1 87 ? 8.468 0.548 -4.587 1.00 77.31 87 LEU A C 1
ATOM 691 O O . LEU A 1 87 ? 7.825 1.391 -3.958 1.00 77.31 87 LEU A O 1
ATOM 695 N N . PRO A 1 88 ? 9.209 -0.382 -3.950 1.00 78.38 88 PRO A N 1
ATOM 696 C CA . PRO A 1 88 ? 9.256 -0.473 -2.489 1.00 78.38 88 PRO A CA 1
ATOM 697 C C . PRO A 1 88 ? 9.829 0.771 -1.801 1.00 78.38 88 PRO A C 1
ATOM 699 O O . PRO A 1 88 ? 9.449 1.071 -0.676 1.00 78.38 88 PRO A O 1
ATOM 702 N N . TYR A 1 89 ? 10.715 1.507 -2.474 1.00 77.69 89 TYR A N 1
ATOM 703 C CA . TYR A 1 89 ? 11.298 2.747 -1.956 1.00 77.69 89 TYR A CA 1
ATOM 704 C C . TYR A 1 89 ? 10.372 3.948 -2.162 1.00 77.69 89 TYR A C 1
ATOM 706 O O . TYR A 1 89 ? 10.383 4.889 -1.372 1.00 77.69 89 TYR A O 1
ATOM 714 N N . MET A 1 90 ? 9.553 3.916 -3.216 1.00 72.19 90 MET A N 1
ATOM 715 C CA . MET A 1 90 ? 8.571 4.967 -3.505 1.00 72.19 90 MET A CA 1
ATOM 716 C C . MET A 1 90 ? 7.336 4.863 -2.609 1.00 72.19 90 MET A C 1
ATOM 718 O O . MET A 1 90 ? 6.710 5.869 -2.274 1.00 72.19 90 MET A O 1
ATOM 722 N N . PHE A 1 91 ? 6.981 3.641 -2.222 1.00 75.06 91 PHE A N 1
ATOM 723 C CA . PHE A 1 91 ? 5.792 3.351 -1.444 1.00 75.06 91 PHE A CA 1
ATOM 724 C C . PHE A 1 91 ? 6.180 2.717 -0.108 1.00 75.06 91 PHE A C 1
ATOM 726 O O . PHE A 1 91 ? 6.353 1.498 -0.046 1.00 75.06 91 PHE A O 1
ATOM 733 N N . PRO A 1 92 ? 6.244 3.499 0.986 1.00 74.69 92 PRO A N 1
ATOM 734 C CA . PRO A 1 92 ? 6.665 2.986 2.289 1.00 74.69 92 PRO A CA 1
ATOM 735 C C . PRO A 1 92 ? 5.770 1.852 2.809 1.00 74.69 92 PRO A C 1
ATOM 737 O O . PRO A 1 92 ? 6.208 1.058 3.628 1.00 74.69 92 PRO A O 1
ATOM 740 N N . PHE A 1 93 ? 4.539 1.716 2.300 1.00 80.75 93 PHE A N 1
ATOM 741 C CA . PHE A 1 93 ? 3.650 0.610 2.657 1.00 80.75 93 PHE A CA 1
ATOM 742 C C . PHE A 1 93 ? 3.989 -0.731 1.973 1.00 80.75 93 PHE A C 1
ATOM 744 O O . PHE A 1 93 ? 3.462 -1.766 2.379 1.00 80.75 93 PHE A O 1
ATOM 751 N N . ILE A 1 94 ? 4.843 -0.730 0.940 1.00 82.69 94 ILE A N 1
ATOM 752 C CA . ILE A 1 94 ? 5.326 -1.930 0.227 1.00 82.69 94 ILE A CA 1
ATOM 753 C C . ILE A 1 94 ? 6.608 -2.483 0.878 1.00 82.69 94 ILE A C 1
ATOM 755 O O . ILE A 1 94 ? 7.049 -3.581 0.540 1.00 82.69 94 ILE A O 1
ATOM 759 N N . THR A 1 95 ? 7.210 -1.773 1.837 1.00 86.12 95 THR A N 1
ATOM 760 C CA . THR A 1 95 ? 8.415 -2.264 2.513 1.00 86.12 95 THR A CA 1
ATOM 761 C C . THR A 1 95 ? 8.102 -3.497 3.362 1.00 86.12 95 THR A C 1
ATOM 763 O O . THR A 1 95 ? 7.010 -3.640 3.920 1.00 86.12 95 THR A O 1
ATOM 766 N N . ALA A 1 96 ? 9.072 -4.412 3.452 1.00 88.75 96 ALA A N 1
ATOM 767 C CA . ALA A 1 96 ? 8.939 -5.615 4.274 1.00 88.75 96 ALA A CA 1
ATOM 768 C C . ALA A 1 96 ? 8.720 -5.258 5.753 1.00 88.75 96 ALA A C 1
ATOM 770 O O . ALA A 1 96 ? 7.815 -5.796 6.377 1.00 88.75 96 ALA A O 1
ATOM 771 N N . GLU A 1 97 ? 9.467 -4.275 6.257 1.00 89.50 97 GLU A N 1
ATOM 772 C CA . GLU A 1 97 ? 9.355 -3.771 7.629 1.00 89.50 97 GLU A CA 1
ATOM 773 C C . GLU A 1 97 ? 7.942 -3.270 7.951 1.00 89.50 97 GLU A C 1
ATOM 775 O O . GLU A 1 97 ? 7.342 -3.689 8.935 1.00 89.50 97 GLU A O 1
ATOM 780 N N . PHE A 1 98 ? 7.347 -2.447 7.080 1.00 88.12 98 PHE A N 1
ATOM 781 C CA . PHE A 1 98 ? 5.988 -1.955 7.305 1.00 88.12 98 PHE A CA 1
ATOM 782 C C . PHE A 1 98 ? 4.947 -3.082 7.294 1.00 88.12 98 PHE A C 1
ATOM 784 O O . PHE A 1 98 ? 3.961 -3.033 8.032 1.00 88.12 98 PHE A O 1
ATOM 791 N N . GLN A 1 99 ? 5.144 -4.104 6.458 1.00 90.50 99 GLN A N 1
ATOM 792 C CA . GLN A 1 99 ? 4.260 -5.267 6.435 1.00 90.50 99 GLN A CA 1
ATOM 793 C C . GLN A 1 99 ? 4.392 -6.133 7.678 1.00 90.50 99 GLN A C 1
ATOM 795 O O . GLN A 1 99 ? 3.378 -6.636 8.163 1.00 90.50 99 GLN A O 1
ATOM 800 N N . ASP A 1 100 ? 5.606 -6.305 8.185 1.00 91.50 100 ASP A N 1
ATOM 801 C CA . ASP A 1 100 ? 5.847 -7.063 9.405 1.00 91.50 100 ASP A CA 1
ATOM 802 C C . ASP A 1 100 ? 5.274 -6.326 10.620 1.00 91.50 100 ASP A C 1
ATOM 804 O O . ASP A 1 100 ? 4.573 -6.950 11.414 1.00 91.50 100 ASP A O 1
ATOM 808 N N . ASP A 1 101 ? 5.398 -4.996 10.679 1.00 91.56 101 ASP A N 1
ATOM 809 C CA . ASP A 1 101 ? 4.711 -4.151 11.664 1.00 91.56 101 ASP A CA 1
ATOM 810 C C . ASP A 1 101 ? 3.184 -4.325 11.620 1.00 91.56 101 ASP A C 1
ATOM 812 O O . ASP A 1 101 ? 2.533 -4.505 12.651 1.00 91.56 101 ASP A O 1
ATOM 816 N N . ILE A 1 102 ? 2.578 -4.266 10.427 1.00 91.50 102 ILE A N 1
ATOM 817 C CA . ILE A 1 102 ? 1.126 -4.449 10.277 1.00 91.50 102 ILE A CA 1
ATOM 818 C C . ILE A 1 102 ? 0.712 -5.867 10.668 1.00 91.50 102 ILE A C 1
ATOM 820 O O . ILE A 1 102 ? -0.322 -6.038 11.315 1.00 91.50 102 ILE A O 1
ATOM 824 N N . ALA A 1 103 ? 1.479 -6.882 10.271 1.00 93.75 103 ALA A N 1
ATOM 825 C CA . ALA A 1 103 ? 1.192 -8.269 10.607 1.00 93.75 103 ALA A CA 1
ATOM 826 C C . ALA A 1 103 ? 1.289 -8.507 12.120 1.00 93.75 103 ALA A C 1
ATOM 828 O O . ALA A 1 103 ? 0.397 -9.130 12.692 1.00 93.75 103 ALA A O 1
ATOM 829 N N . PHE A 1 104 ? 2.307 -7.947 12.770 1.00 95.12 104 PHE A N 1
ATOM 830 C CA . PHE A 1 104 ? 2.477 -7.999 14.215 1.00 95.12 104 PHE A CA 1
ATOM 831 C C . PHE A 1 104 ? 1.317 -7.314 14.948 1.00 95.12 104 PHE A C 1
ATOM 833 O O . PHE A 1 104 ? 0.674 -7.923 15.804 1.00 95.12 104 PHE A O 1
ATOM 840 N N . ASN A 1 105 ? 0.967 -6.084 14.554 1.00 93.19 105 ASN A N 1
ATOM 841 C CA . ASN A 1 105 ? -0.185 -5.368 15.111 1.00 93.19 105 ASN A CA 1
ATOM 842 C C . ASN A 1 105 ? -1.492 -6.144 14.892 1.00 93.19 105 ASN A C 1
ATOM 844 O O . ASN A 1 105 ? -2.363 -6.172 15.762 1.00 93.19 105 ASN A O 1
ATOM 848 N N . TYR A 1 106 ? -1.633 -6.798 13.738 1.00 95.06 106 TYR A N 1
ATOM 849 C CA . TYR A 1 106 ? -2.788 -7.630 13.428 1.00 95.06 106 TYR A CA 1
ATOM 850 C C . TYR A 1 106 ? -2.900 -8.826 14.370 1.00 95.06 106 TYR A C 1
ATOM 852 O O . TYR A 1 106 ? -3.979 -9.052 14.910 1.00 95.06 106 TYR A O 1
ATOM 860 N N . GLU A 1 107 ? -1.814 -9.562 14.600 1.00 95.69 107 GLU A N 1
ATOM 861 C CA . GLU A 1 107 ? -1.800 -10.701 15.523 1.00 95.69 107 GLU A CA 1
ATOM 862 C C . GLU A 1 107 ? -2.106 -10.265 16.960 1.00 95.69 107 GLU A C 1
ATOM 864 O O . GLU A 1 107 ? -2.951 -10.871 17.623 1.00 95.69 107 GLU A O 1
ATOM 869 N N . GLN A 1 108 ? -1.518 -9.153 17.415 1.00 95.12 108 GLN A N 1
ATOM 870 C CA . GLN A 1 108 ? -1.823 -8.591 18.732 1.00 95.12 108 GLN A CA 1
ATOM 871 C C . GLN A 1 108 ? -3.304 -8.235 18.894 1.00 95.12 108 GLN A C 1
ATOM 873 O O . GLN A 1 108 ? -3.901 -8.514 19.936 1.00 95.12 108 GLN A O 1
ATOM 878 N N . GLN A 1 109 ? -3.908 -7.614 17.880 1.00 93.44 109 GLN A N 1
ATOM 879 C CA . GLN A 1 109 ? -5.319 -7.235 17.926 1.00 93.44 109 GLN A CA 1
ATOM 880 C C . GLN A 1 109 ? -6.249 -8.434 17.762 1.00 93.44 109 GLN A C 1
ATOM 882 O O . GLN A 1 109 ? -7.317 -8.450 18.367 1.00 93.44 109 GLN A O 1
ATOM 887 N N . LEU A 1 110 ? -5.850 -9.447 16.993 1.00 94.44 110 LEU A N 1
ATOM 888 C CA . LEU A 1 110 ? -6.621 -10.674 16.820 1.00 94.44 110 LEU A CA 1
ATOM 889 C C . LEU A 1 110 ? -6.768 -11.434 18.142 1.00 94.44 110 LEU A C 1
ATOM 891 O O . LEU A 1 110 ? -7.862 -11.894 18.446 1.00 94.44 110 LEU A O 1
ATOM 895 N N . ASN A 1 111 ? -5.712 -11.491 18.957 1.00 94.38 111 ASN A N 1
ATOM 896 C CA . ASN A 1 111 ? -5.748 -12.155 20.265 1.00 94.38 111 ASN A CA 1
ATOM 897 C C . ASN A 1 111 ? -6.652 -11.441 21.283 1.00 94.38 111 ASN A C 1
ATOM 899 O O . ASN A 1 111 ? -7.178 -12.073 22.193 1.00 94.38 111 ASN A O 1
ATOM 903 N N . LYS A 1 112 ? -6.841 -10.124 21.134 1.00 92.75 112 LYS A N 1
ATOM 904 C CA . LYS A 1 112 ? -7.724 -9.306 21.986 1.00 92.75 112 LYS A CA 1
ATOM 905 C C . LYS A 1 112 ? -9.162 -9.237 21.461 1.00 92.75 112 LYS A C 1
ATOM 907 O O . LYS A 1 112 ? -10.022 -8.640 22.104 1.00 92.75 112 LYS A O 1
ATOM 912 N N . TYR A 1 113 ? -9.414 -9.754 20.262 1.00 92.12 113 TYR A N 1
ATOM 913 C CA . TYR A 1 113 ? -10.675 -9.562 19.567 1.00 92.12 113 TYR A CA 1
ATOM 914 C C . TYR A 1 113 ? -11.692 -10.641 19.935 1.00 92.12 113 TYR A C 1
ATOM 916 O O . TYR A 1 113 ? -11.541 -11.802 19.559 1.00 92.12 113 TYR A O 1
ATOM 924 N N . THR A 1 114 ? -12.785 -10.224 20.572 1.00 91.38 114 THR A N 1
ATOM 925 C CA . THR A 1 114 ? -13.958 -11.075 20.775 1.00 91.38 114 THR A CA 1
ATOM 926 C C . THR A 1 114 ? -15.010 -10.755 19.701 1.00 91.38 114 THR A C 1
ATOM 928 O O . THR A 1 114 ? -15.461 -9.610 19.583 1.00 91.38 114 THR A O 1
ATOM 931 N N . PRO A 1 115 ? -15.407 -11.725 18.858 1.00 88.00 115 PRO A N 1
ATOM 932 C CA . PRO A 1 115 ? -16.435 -11.505 17.846 1.00 88.00 115 PRO A CA 1
ATOM 933 C C . PRO A 1 115 ? -17.761 -11.075 18.479 1.00 88.00 115 PRO A C 1
ATOM 935 O O . PRO A 1 115 ? -18.180 -11.630 19.488 1.00 88.00 115 PRO A O 1
ATOM 938 N N . GLY A 1 116 ? -18.433 -10.095 17.875 1.00 86.56 116 GLY A N 1
ATOM 939 C CA . GLY A 1 116 ? -19.743 -9.620 18.338 1.00 86.56 116 GLY A CA 1
ATOM 940 C C . GLY A 1 116 ? -19.710 -8.697 19.559 1.00 86.56 116 GLY A C 1
ATOM 941 O O . GLY A 1 116 ? -20.730 -8.093 19.868 1.00 86.56 116 GLY A O 1
ATOM 942 N N . THR A 1 117 ? -18.561 -8.507 20.216 1.00 91.81 117 THR A N 1
ATOM 943 C CA . THR A 1 117 ? -18.452 -7.527 21.304 1.00 91.81 117 THR A CA 1
ATOM 944 C C . THR A 1 117 ? -18.158 -6.133 20.769 1.00 91.81 117 THR A C 1
ATOM 946 O O . THR A 1 117 ? -17.399 -5.959 19.804 1.00 91.81 117 THR A O 1
ATOM 949 N N . GLN A 1 118 ? -18.734 -5.131 21.424 1.00 89.94 118 GLN A N 1
ATOM 950 C CA . GLN A 1 118 ? -18.441 -3.731 21.167 1.00 89.94 118 GLN A CA 1
ATOM 951 C C . GLN A 1 118 ? -17.037 -3.391 21.675 1.00 89.94 118 GLN A C 1
ATOM 953 O O . GLN A 1 118 ? -16.701 -3.681 22.819 1.00 89.94 118 GLN A O 1
ATOM 958 N N . SER A 1 119 ? -16.199 -2.806 20.816 1.00 90.00 119 SER A N 1
ATOM 959 C CA . SER A 1 119 ? -14.913 -2.257 21.243 1.00 90.00 119 SER A CA 1
ATOM 960 C C . SER A 1 119 ? -15.044 -0.791 21.635 1.00 90.00 119 SER A C 1
ATOM 962 O O . SER A 1 119 ? -15.744 -0.013 20.977 1.00 90.00 119 SER A O 1
ATOM 964 N N . TYR A 1 120 ? -14.306 -0.416 22.672 1.00 91.81 120 TYR A N 1
ATOM 965 C CA . TYR A 1 120 ? -14.221 0.945 23.188 1.00 91.81 120 TYR A CA 1
ATOM 966 C C . TYR A 1 120 ? -12.920 1.606 22.751 1.00 91.81 120 TYR A C 1
ATOM 968 O O . TYR A 1 120 ? -11.948 0.931 22.400 1.00 91.81 120 TYR A O 1
ATOM 976 N N . CYS A 1 121 ? -12.910 2.932 22.749 1.00 88.81 121 CYS A N 1
ATOM 977 C CA . CYS A 1 121 ? -11.719 3.698 22.417 1.00 88.81 121 CYS A CA 1
ATOM 978 C C . CYS A 1 121 ? -10.654 3.530 23.498 1.00 88.81 121 CYS A C 1
ATOM 980 O O . CYS A 1 121 ? -10.955 3.559 24.689 1.00 88.81 121 CYS A O 1
ATOM 982 N N . VAL A 1 122 ? -9.391 3.412 23.088 1.00 86.06 122 VAL A N 1
ATOM 983 C CA . VAL A 1 122 ? -8.284 3.157 24.024 1.00 86.06 122 VAL A CA 1
ATOM 984 C C . VAL A 1 122 ? -8.137 4.280 25.064 1.00 86.06 122 VAL A C 1
ATOM 986 O O . VAL A 1 122 ? -7.832 4.000 26.216 1.00 86.06 122 VAL A O 1
ATOM 989 N N . ASN A 1 123 ? -8.367 5.541 24.676 1.00 84.94 123 ASN A N 1
ATOM 990 C CA . ASN A 1 123 ? -8.298 6.702 25.580 1.00 84.94 123 ASN A CA 1
ATOM 991 C C . ASN A 1 123 ? -9.624 7.040 26.275 1.00 84.94 123 ASN A C 1
ATOM 993 O O . ASN A 1 123 ? -9.638 7.807 27.233 1.00 84.94 123 ASN A O 1
ATOM 997 N N . HIS A 1 124 ? -10.735 6.490 25.786 1.00 88.31 124 HIS A N 1
ATOM 998 C CA . HIS A 1 124 ? -12.078 6.799 26.265 1.00 88.31 124 HIS A CA 1
ATOM 999 C C . HIS A 1 124 ? -12.846 5.483 26.434 1.00 88.31 124 HIS A C 1
ATOM 1001 O O . HIS A 1 124 ? -13.662 5.140 25.579 1.00 88.31 124 HIS A O 1
ATOM 1007 N N . PRO A 1 125 ? -12.582 4.718 27.512 1.00 87.62 125 PRO A N 1
ATOM 1008 C CA . PRO A 1 125 ? -13.129 3.370 27.691 1.00 87.62 125 PRO A CA 1
ATOM 1009 C C . PRO A 1 125 ? -14.656 3.340 27.847 1.00 87.62 125 PRO A C 1
ATOM 1011 O O . PRO A 1 125 ? -15.263 2.289 27.694 1.00 87.62 125 PRO A O 1
ATOM 1014 N N . THR A 1 126 ? -15.287 4.482 28.124 1.00 91.31 126 THR A N 1
ATOM 1015 C CA . THR A 1 126 ? -16.748 4.638 28.175 1.00 91.31 126 THR A CA 1
ATOM 1016 C C . THR A 1 126 ? -17.368 4.978 26.821 1.00 91.31 126 THR A C 1
ATOM 1018 O O . THR A 1 126 ? -18.591 4.996 26.702 1.00 91.31 126 THR A O 1
ATOM 1021 N N . ARG A 1 127 ? -16.553 5.276 25.799 1.00 91.25 127 ARG A N 1
ATOM 1022 C CA . ARG A 1 127 ? -17.018 5.709 24.483 1.00 91.25 127 ARG A CA 1
ATOM 1023 C C . ARG A 1 127 ? -16.823 4.609 23.453 1.00 91.25 127 ARG A C 1
ATOM 1025 O O . ARG A 1 127 ? -15.741 4.036 23.301 1.00 91.25 127 ARG A O 1
ATOM 1032 N N . ASP A 1 128 ? -17.894 4.355 22.718 1.00 89.94 128 ASP A N 1
ATOM 1033 C CA . ASP A 1 128 ? -17.907 3.385 21.637 1.00 89.94 128 ASP A CA 1
ATOM 1034 C C . ASP A 1 128 ? -16.936 3.792 20.531 1.00 89.94 128 ASP A C 1
ATOM 1036 O O . ASP A 1 128 ? -16.964 4.923 20.037 1.00 89.94 128 ASP A O 1
ATOM 1040 N N . SER A 1 129 ? -16.095 2.849 20.107 1.00 90.62 129 SER A N 1
ATOM 1041 C CA . SER A 1 129 ? -15.206 3.095 18.974 1.00 90.62 129 SER A CA 1
ATOM 1042 C C . SER A 1 129 ? -15.977 3.157 17.660 1.00 90.62 129 SER A C 1
ATOM 1044 O O . SER A 1 129 ? -16.897 2.377 17.406 1.00 90.62 129 SER A O 1
ATOM 1046 N N . ILE A 1 130 ? -15.571 4.084 16.796 1.00 89.94 130 ILE A N 1
ATOM 1047 C CA . ILE A 1 130 ? -16.187 4.297 15.478 1.00 89.94 130 ILE A CA 1
ATOM 1048 C C . ILE A 1 130 ? -15.493 3.489 14.370 1.00 89.94 130 ILE A C 1
ATOM 1050 O O . ILE A 1 130 ? -15.887 3.549 13.208 1.00 89.94 130 ILE A O 1
ATOM 1054 N N . GLY A 1 131 ? -14.467 2.715 14.725 1.00 88.81 131 GLY A N 1
ATOM 1055 C CA . GLY A 1 131 ? -13.741 1.823 13.831 1.00 88.81 131 GLY A CA 1
ATOM 1056 C C . GLY A 1 131 ? -12.355 1.490 14.368 1.00 88.81 131 GLY A C 1
ATOM 1057 O O . GLY A 1 131 ? -12.017 1.812 15.508 1.00 88.81 131 GLY A O 1
ATOM 1058 N N . ARG A 1 132 ? -11.539 0.863 13.514 1.00 90.25 132 ARG A N 1
ATOM 1059 C CA . ARG A 1 132 ? -10.132 0.531 13.780 1.00 90.25 132 ARG A CA 1
ATOM 1060 C C . ARG A 1 132 ? -9.175 1.217 12.815 1.00 90.25 132 ARG A C 1
ATOM 1062 O O . ARG A 1 132 ? -9.447 1.310 11.613 1.00 90.25 132 ARG A O 1
ATOM 1069 N N . CYS A 1 133 ? -8.041 1.671 13.342 1.00 89.25 133 CYS A N 1
ATOM 1070 C CA . CYS A 1 133 ? -6.974 2.289 12.558 1.00 89.25 133 CYS A CA 1
ATOM 1071 C C . CYS A 1 133 ? -6.440 1.297 11.514 1.00 89.25 133 CYS A C 1
ATOM 1073 O O . CYS A 1 133 ? -6.167 0.152 11.844 1.00 89.25 133 CYS A O 1
ATOM 1075 N N . SER A 1 134 ? -6.224 1.703 10.261 1.00 86.44 134 SER A N 1
ATOM 1076 C CA . SER A 1 134 ? -5.718 0.781 9.227 1.00 86.44 134 SER A CA 1
ATOM 1077 C C . SER A 1 134 ? -4.245 0.387 9.386 1.00 86.44 134 SER A C 1
ATOM 1079 O O . SER A 1 134 ? -3.775 -0.467 8.639 1.00 86.44 134 SER A O 1
ATOM 1081 N N . ILE A 1 135 ? -3.521 1.021 10.316 1.00 87.75 135 ILE A N 1
ATOM 1082 C CA . ILE A 1 135 ? -2.083 0.817 10.526 1.00 87.75 135 ILE A CA 1
ATOM 1083 C C . ILE A 1 135 ? -1.818 0.049 11.830 1.00 87.75 135 ILE A C 1
ATOM 1085 O O . ILE A 1 135 ? -1.204 -1.013 11.792 1.00 87.75 135 ILE A O 1
ATOM 1089 N N . CYS A 1 136 ? -2.285 0.554 12.979 1.00 91.12 136 CYS A N 1
ATOM 1090 C CA . CYS A 1 136 ? -2.124 -0.133 14.272 1.00 91.12 136 CYS A CA 1
ATOM 1091 C C . CYS A 1 136 ? -3.311 -1.026 14.659 1.00 91.12 136 CYS A C 1
ATOM 1093 O O . CYS A 1 136 ? -3.201 -1.792 15.609 1.00 91.12 136 CYS A O 1
ATOM 1095 N N . LEU A 1 137 ? -4.439 -0.950 13.938 1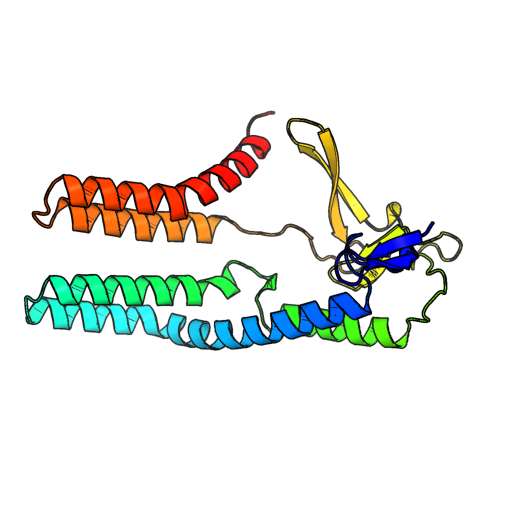.00 92.75 137 LEU A N 1
ATOM 1096 C CA . LEU A 1 137 ? -5.629 -1.799 14.133 1.00 92.75 137 LEU A CA 1
ATOM 1097 C C . LEU A 1 137 ? -6.341 -1.637 15.483 1.00 92.75 137 LEU A C 1
ATOM 1099 O O . LEU A 1 137 ? -7.310 -2.350 15.769 1.00 92.75 137 LEU A O 1
ATOM 1103 N N . GLU A 1 138 ? -5.918 -0.655 16.274 1.00 91.69 138 GLU A N 1
ATOM 1104 C CA . GLU A 1 138 ? -6.571 -0.280 17.519 1.00 91.69 138 GLU A CA 1
ATOM 1105 C C . GLU A 1 138 ? -7.922 0.400 17.268 1.00 91.69 138 GLU A C 1
ATOM 1107 O O . GLU A 1 138 ? -8.065 1.148 16.288 1.00 91.69 138 GLU A O 1
ATOM 1112 N N . PRO A 1 139 ? -8.914 0.139 18.139 1.00 91.19 139 PRO A N 1
ATOM 1113 C CA . PRO A 1 139 ? -10.183 0.847 18.123 1.00 91.19 139 PRO A CA 1
ATOM 1114 C C . PRO A 1 139 ? -9.972 2.325 18.475 1.00 91.19 139 PRO A C 1
ATOM 1116 O O . PRO A 1 139 ? -9.219 2.648 19.395 1.00 91.19 139 PRO A O 1
ATOM 1119 N N . PHE A 1 140 ? -10.642 3.220 17.752 1.00 88.81 140 PHE A N 1
ATOM 1120 C CA . PHE A 1 140 ? -10.462 4.665 17.902 1.00 88.81 140 PHE A CA 1
ATOM 1121 C C . PHE A 1 140 ? -11.788 5.418 18.015 1.00 88.81 140 PHE A C 1
ATOM 1123 O O . PHE A 1 140 ? -12.830 4.980 17.513 1.00 88.81 140 PHE A O 1
ATOM 1130 N N . CYS A 1 141 ? -11.710 6.589 18.640 1.00 89.19 141 CYS A N 1
ATOM 1131 C CA . CYS A 1 141 ? -12.726 7.633 18.637 1.00 89.19 141 CYS A CA 1
ATOM 1132 C C . CYS A 1 141 ? -12.342 8.740 17.649 1.00 89.19 141 CYS A C 1
ATOM 1134 O O . CYS A 1 141 ? -11.180 8.868 17.269 1.00 89.19 141 CYS A O 1
ATOM 1136 N N . SER A 1 142 ? -13.294 9.591 17.263 1.00 80.50 142 SER A N 1
ATOM 1137 C CA . SER A 1 142 ? -13.004 10.760 16.416 1.00 80.50 142 SER A CA 1
ATOM 1138 C C . SER A 1 142 ? -11.910 11.668 17.000 1.00 80.50 142 SER A C 1
ATOM 1140 O O . SER A 1 142 ? -11.166 12.288 16.258 1.00 80.50 142 SER A O 1
ATOM 1142 N N . GLU A 1 143 ? -11.764 11.716 18.322 1.00 82.31 143 GLU A N 1
ATOM 1143 C CA . GLU A 1 143 ? -10.735 12.514 19.007 1.00 82.31 143 GLU A CA 1
ATOM 1144 C C . GLU A 1 143 ? -9.333 11.882 18.957 1.00 82.31 143 GLU A C 1
ATOM 1146 O O . GLU A 1 143 ? -8.336 12.586 19.087 1.00 82.31 143 GLU A O 1
ATOM 1151 N N . ASP A 1 144 ? -9.232 10.570 18.714 1.00 77.88 144 ASP A N 1
ATOM 1152 C CA . ASP A 1 144 ? -7.950 9.853 18.626 1.00 77.88 144 ASP A CA 1
ATOM 1153 C C . ASP A 1 144 ? -7.248 10.045 17.267 1.00 77.88 144 ASP A C 1
ATOM 1155 O O . ASP A 1 144 ? -6.117 9.584 17.057 1.00 77.88 144 ASP A O 1
ATOM 1159 N N . PHE A 1 145 ? -7.912 10.715 16.323 1.00 71.56 145 PHE A N 1
ATOM 1160 C CA . PHE A 1 145 ? -7.330 11.102 15.051 1.00 71.56 145 PHE A CA 1
ATOM 1161 C C . PHE A 1 145 ? -7.166 12.602 14.961 1.00 71.56 145 PHE A C 1
ATOM 1163 O O . PHE A 1 145 ? -8.108 13.370 15.137 1.00 71.56 145 PHE A O 1
ATOM 1170 N N . TYR A 1 146 ? -5.967 13.013 14.560 1.00 68.06 146 TYR A N 1
ATOM 1171 C CA . TYR A 1 146 ? -5.799 14.353 14.046 1.00 68.06 146 TYR A CA 1
ATOM 1172 C C . TYR A 1 146 ? -6.330 14.375 12.615 1.00 68.06 146 TYR A C 1
ATOM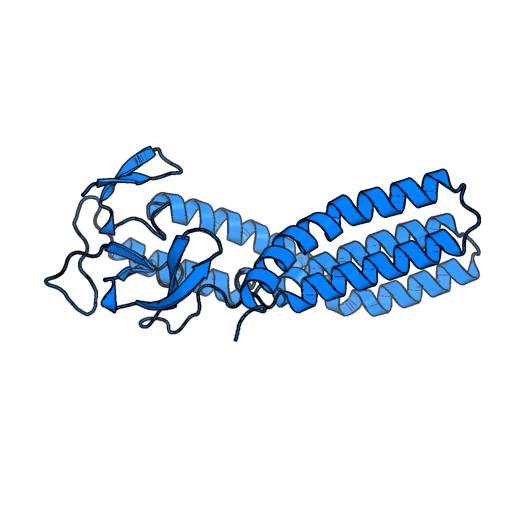 1174 O O . TYR A 1 146 ? -5.679 13.905 11.674 1.00 68.06 146 TYR A O 1
ATOM 1182 N N . PHE A 1 147 ? -7.550 14.873 12.458 1.00 63.34 147 PHE A N 1
ATOM 1183 C CA . PHE A 1 147 ? -8.118 15.130 11.149 1.00 63.34 147 PHE A CA 1
ATOM 1184 C C . PHE A 1 147 ? -7.538 16.426 10.609 1.00 63.34 147 PHE A C 1
ATOM 1186 O O . PHE A 1 147 ? -7.647 17.484 11.224 1.00 63.34 147 PHE A O 1
ATOM 1193 N N . GLN A 1 148 ? -6.932 16.352 9.429 1.00 56.88 148 GLN A N 1
ATOM 1194 C CA . GLN A 1 148 ? -6.649 17.559 8.676 1.00 56.88 148 GLN A CA 1
ATOM 1195 C C . GLN A 1 148 ? -7.847 17.779 7.761 1.00 56.88 148 GLN A C 1
ATOM 1197 O O . GLN A 1 148 ? -8.129 16.967 6.873 1.00 56.88 148 GLN A O 1
ATOM 1202 N N . ILE A 1 149 ? -8.586 18.861 8.007 1.00 54.56 149 ILE A N 1
ATOM 1203 C CA . ILE A 1 149 ? -9.660 19.285 7.113 1.00 54.56 149 ILE A CA 1
ATOM 1204 C C . ILE A 1 149 ? -9.015 19.553 5.752 1.00 54.56 149 ILE A C 1
ATOM 1206 O O . ILE A 1 149 ? -8.176 20.443 5.609 1.00 54.56 149 ILE A O 1
ATOM 1210 N N . ARG A 1 150 ? -9.400 18.774 4.741 1.00 49.97 150 ARG A N 1
ATOM 1211 C CA . ARG A 1 150 ? -9.043 19.038 3.348 1.00 49.97 150 ARG A CA 1
ATOM 1212 C C . ARG A 1 150 ? -10.319 19.333 2.583 1.00 49.97 150 ARG A C 1
ATOM 1214 O O . ARG A 1 150 ? -11.172 18.464 2.409 1.00 49.97 150 ARG A O 1
ATOM 1221 N N . ARG A 1 151 ? -10.447 20.563 2.082 1.00 44.62 151 ARG A N 1
ATOM 1222 C CA . ARG A 1 151 ? -11.449 20.867 1.058 1.00 44.62 151 ARG A CA 1
ATOM 1223 C C . ARG A 1 151 ? -11.053 20.139 -0.220 1.00 44.62 151 ARG A C 1
ATOM 1225 O O . ARG A 1 151 ? -10.044 20.469 -0.833 1.00 44.62 151 ARG A O 1
ATOM 1232 N N . ILE A 1 152 ? -11.844 19.145 -0.607 1.00 48.34 152 ILE A N 1
ATOM 1233 C CA . ILE A 1 152 ? -11.783 18.547 -1.940 1.00 48.34 152 ILE A CA 1
ATOM 1234 C C . ILE A 1 152 ? -12.962 19.120 -2.729 1.00 48.34 152 ILE A C 1
ATOM 1236 O O . ILE A 1 152 ? -14.044 19.279 -2.174 1.00 48.34 152 ILE A O 1
ATOM 1240 N N . TYR A 1 153 ? -12.734 19.443 -4.004 1.00 40.28 153 TYR A N 1
ATOM 1241 C CA . TYR A 1 153 ? -13.507 20.323 -4.904 1.00 40.28 153 TYR A CA 1
ATOM 1242 C C . TYR A 1 153 ? -15.051 20.247 -4.919 1.00 40.28 153 TYR A C 1
ATOM 1244 O O . TYR A 1 153 ? -15.673 21.102 -5.532 1.00 40.28 153 TYR A O 1
ATOM 1252 N N . TRP A 1 154 ? -15.684 19.264 -4.278 1.00 35.38 154 TRP A N 1
ATOM 1253 C CA . TRP A 1 154 ? -17.145 19.114 -4.219 1.00 35.38 154 TRP A CA 1
ATOM 1254 C C . TRP A 1 154 ? -17.701 18.708 -2.840 1.00 35.38 154 TRP A C 1
ATOM 1256 O O . TRP A 1 154 ? -18.912 18.574 -2.685 1.00 35.38 154 TRP A O 1
ATOM 1266 N N . LYS A 1 155 ? -16.854 18.500 -1.819 1.00 41.06 155 LYS A N 1
ATOM 1267 C CA . LYS A 1 155 ? -17.295 18.138 -0.463 1.00 41.06 155 LYS A CA 1
ATOM 1268 C C . LYS A 1 155 ? -16.227 18.491 0.572 1.00 41.06 155 LYS A C 1
ATOM 1270 O O . LYS A 1 155 ? -15.055 18.157 0.404 1.00 41.06 155 LYS A O 1
ATOM 1275 N N . THR A 1 156 ? -16.630 19.123 1.671 1.00 48.78 156 THR A N 1
ATOM 1276 C CA . THR A 1 156 ? -15.784 19.222 2.865 1.00 48.78 156 THR A CA 1
ATOM 1277 C C . THR A 1 156 ? -15.655 17.816 3.444 1.00 48.78 156 THR A C 1
ATOM 1279 O O . THR A 1 156 ? -16.640 17.245 3.911 1.00 48.78 156 THR A O 1
ATOM 1282 N N . SER A 1 157 ? -14.470 17.221 3.337 1.00 52.66 157 SER A N 1
ATOM 1283 C CA . SER A 1 157 ? -14.193 15.886 3.866 1.00 52.66 157 SER A CA 1
ATOM 1284 C C . SER A 1 157 ? -12.976 15.949 4.771 1.00 52.66 157 SER A C 1
ATOM 1286 O O . SER A 1 157 ? -11.888 16.348 4.354 1.00 52.66 157 SER A O 1
ATOM 1288 N N . GLU A 1 158 ? -13.174 15.564 6.020 1.00 57.41 158 GLU A N 1
ATOM 1289 C CA . GLU A 1 158 ? -12.115 15.432 7.007 1.00 57.41 158 GLU A CA 1
ATOM 1290 C C . GLU A 1 158 ? -11.403 14.099 6.774 1.00 57.41 158 GLU A C 1
ATOM 1292 O O . GLU A 1 158 ? -12.048 13.050 6.726 1.00 57.41 158 GLU A O 1
ATOM 1297 N N . PHE A 1 159 ? -10.080 14.127 6.588 1.00 61.41 159 PHE A N 1
ATOM 1298 C CA . PHE A 1 159 ? -9.281 12.905 6.478 1.00 61.41 159 PHE A CA 1
ATOM 1299 C C . PHE A 1 159 ? -8.321 12.807 7.658 1.00 61.41 159 PHE A C 1
ATOM 1301 O O . PHE A 1 159 ? -7.703 13.813 8.022 1.00 61.41 159 PHE A O 1
ATOM 1308 N N . PRO A 1 160 ? -8.155 11.611 8.245 1.00 64.19 160 PRO A N 1
ATOM 1309 C CA . PRO A 1 160 ? -7.188 11.425 9.311 1.00 64.19 160 PRO A CA 1
ATOM 1310 C C . PRO A 1 160 ? -5.787 11.614 8.719 1.00 64.19 160 PRO A C 1
ATOM 1312 O O . PRO A 1 160 ? -5.390 10.917 7.784 1.00 64.19 160 PRO A O 1
ATOM 1315 N N . ALA A 1 161 ? -5.044 12.594 9.227 1.00 70.12 161 ALA A N 1
ATOM 1316 C CA . ALA A 1 161 ? -3.709 12.924 8.738 1.00 70.12 161 ALA A CA 1
ATOM 1317 C C . ALA A 1 161 ? -2.682 11.934 9.286 1.00 70.12 161 ALA A C 1
ATOM 1319 O O . ALA A 1 161 ? -1.896 11.344 8.541 1.00 70.12 161 ALA A O 1
ATOM 1320 N N . TYR A 1 162 ? -2.746 11.706 10.595 1.00 77.31 162 TYR A N 1
ATOM 1321 C CA . TYR A 1 162 ? -1.952 10.726 11.312 1.00 77.31 162 TYR A CA 1
ATOM 1322 C C . TYR A 1 162 ? -2.742 10.159 12.484 1.00 77.31 162 TYR A C 1
ATOM 1324 O O . TYR A 1 162 ? -3.664 10.776 13.020 1.00 77.31 162 TYR A O 1
ATOM 1332 N N . CYS A 1 163 ? -2.384 8.940 12.855 1.00 83.12 163 CYS A N 1
ATOM 1333 C CA . CYS A 1 163 ? -2.903 8.301 14.045 1.00 83.12 163 CYS A CA 1
ATOM 1334 C C . CYS A 1 163 ? -2.154 8.841 15.261 1.00 83.12 163 CYS A C 1
ATOM 1336 O O . CYS A 1 163 ? -0.934 8.712 15.308 1.00 83.12 163 CYS A O 1
ATOM 1338 N N . ILE A 1 164 ? -2.854 9.404 16.250 1.00 83.75 164 ILE A N 1
ATOM 1339 C CA . ILE A 1 164 ? -2.205 9.894 17.480 1.00 83.75 164 ILE A CA 1
ATOM 1340 C C . ILE A 1 164 ? -1.561 8.724 18.241 1.00 83.75 164 ILE A C 1
ATOM 1342 O O . ILE A 1 164 ? -0.520 8.885 18.865 1.00 83.75 164 ILE A O 1
ATOM 1346 N N . LYS A 1 165 ? -2.137 7.520 18.124 1.00 82.06 165 LYS A N 1
ATOM 1347 C CA . LYS A 1 165 ? -1.649 6.308 18.794 1.00 82.06 165 LYS A CA 1
ATOM 1348 C C . LYS A 1 165 ? -0.324 5.801 18.253 1.00 82.06 165 LYS A C 1
ATOM 1350 O O . LYS A 1 165 ? 0.615 5.623 19.017 1.00 82.06 165 LYS A O 1
ATOM 1355 N N . CYS A 1 166 ? -0.242 5.550 16.948 1.00 85.62 166 CYS A N 1
ATOM 1356 C CA . CYS A 1 166 ? 0.984 5.013 16.359 1.00 85.62 166 CYS A CA 1
ATOM 1357 C C . CYS A 1 166 ? 1.897 6.083 15.751 1.00 85.62 166 CYS A C 1
ATOM 1359 O O . CYS A 1 166 ? 2.954 5.742 15.234 1.00 85.62 166 CYS A O 1
ATOM 1361 N N . GLY A 1 167 ? 1.482 7.353 15.734 1.00 83.69 167 GLY A N 1
ATOM 1362 C CA . GLY A 1 167 ? 2.207 8.464 15.107 1.00 83.69 167 GLY A CA 1
ATOM 1363 C C . GLY A 1 167 ? 2.312 8.375 13.578 1.00 83.69 167 GLY A C 1
ATOM 1364 O O . GLY A 1 167 ? 2.798 9.305 12.936 1.00 83.69 167 GLY A O 1
ATOM 1365 N N . LYS A 1 168 ? 1.859 7.273 12.962 1.00 82.25 168 LYS A N 1
ATOM 1366 C CA . LYS A 1 168 ? 2.001 7.039 11.523 1.00 82.25 168 LYS A CA 1
ATOM 1367 C C . LYS A 1 168 ? 0.967 7.857 10.746 1.00 82.25 168 LYS A C 1
ATOM 1369 O O . LYS A 1 168 ? -0.221 7.886 11.082 1.00 82.25 168 LYS A O 1
ATOM 1374 N N . LYS A 1 169 ? 1.432 8.506 9.678 1.00 76.94 169 LYS A N 1
ATOM 1375 C CA . LYS A 1 169 ? 0.594 9.238 8.723 1.00 76.94 169 LYS A CA 1
ATOM 1376 C C . LYS A 1 169 ? -0.118 8.272 7.781 1.00 76.94 169 LYS A C 1
ATOM 1378 O O . LYS A 1 169 ? 0.475 7.302 7.316 1.00 76.94 169 LYS A O 1
ATOM 1383 N N . PHE A 1 170 ? -1.366 8.575 7.437 1.00 66.12 170 PHE A N 1
ATOM 1384 C CA . PHE A 1 170 ? -2.145 7.758 6.498 1.00 66.12 170 PHE A CA 1
ATOM 1385 C C . PHE A 1 170 ? -1.807 8.033 5.027 1.00 66.12 170 PHE A C 1
ATOM 1387 O O . PHE A 1 170 ? -2.047 7.184 4.173 1.00 66.12 170 PHE A O 1
ATOM 1394 N N . MET A 1 171 ? -1.266 9.218 4.722 1.00 61.59 171 MET A N 1
ATOM 1395 C CA . MET A 1 171 ? -1.068 9.722 3.356 1.00 61.59 171 MET A CA 1
ATOM 1396 C C . MET A 1 171 ? 0.341 10.299 3.142 1.00 61.59 171 MET A C 1
ATOM 1398 O O . MET A 1 171 ? 0.487 11.328 2.488 1.00 61.59 171 MET A O 1
ATOM 1402 N N . ASP A 1 172 ? 1.393 9.652 3.652 1.00 59.06 172 ASP A N 1
ATOM 1403 C CA . ASP A 1 172 ? 2.777 10.023 3.298 1.00 59.06 172 ASP A CA 1
ATOM 1404 C C . ASP A 1 172 ? 3.195 9.335 1.982 1.00 59.06 172 ASP A C 1
ATOM 1406 O O . ASP A 1 172 ? 4.109 8.516 1.919 1.00 59.06 172 ASP A O 1
ATOM 1410 N N . THR A 1 173 ? 2.428 9.575 0.913 1.00 55.50 173 THR A N 1
ATOM 1411 C CA . THR A 1 173 ? 2.794 9.105 -0.431 1.00 55.50 173 THR A CA 1
ATOM 1412 C C . THR A 1 173 ? 3.620 10.182 -1.113 1.00 55.50 173 THR A C 1
ATOM 1414 O O . THR A 1 173 ? 3.087 11.105 -1.733 1.00 55.50 173 THR A O 1
ATOM 1417 N N . ASN A 1 174 ? 4.945 10.060 -1.019 1.00 56.84 174 ASN A N 1
ATOM 1418 C CA . ASN A 1 174 ? 5.857 10.824 -1.860 1.00 56.84 174 ASN A CA 1
ATOM 1419 C C . ASN A 1 174 ? 5.670 10.375 -3.313 1.00 56.84 174 ASN A C 1
ATOM 1421 O O . ASN A 1 174 ? 6.244 9.398 -3.766 1.00 56.84 174 ASN A O 1
ATOM 1425 N N . MET A 1 175 ? 4.817 11.095 -4.039 1.00 59.75 175 MET A N 1
ATOM 1426 C CA . MET A 1 175 ? 4.475 10.829 -5.441 1.00 59.75 175 MET A CA 1
ATOM 1427 C C . MET A 1 175 ? 5.575 11.243 -6.425 1.00 59.75 175 MET A C 1
ATOM 1429 O O . MET A 1 175 ? 5.582 10.803 -7.572 1.00 59.75 175 MET A O 1
ATOM 1433 N N . PHE A 1 176 ? 6.497 12.104 -5.996 1.00 59.16 176 PHE A N 1
ATOM 1434 C CA . PHE A 1 176 ? 7.561 12.645 -6.841 1.00 59.16 176 PHE A CA 1
ATOM 1435 C C . PHE A 1 176 ? 8.403 11.592 -7.574 1.00 59.16 176 PHE A C 1
ATOM 1437 O O . PHE A 1 176 ? 8.639 11.795 -8.760 1.00 59.16 176 PHE A O 1
ATOM 1444 N N . PRO A 1 177 ? 8.803 10.466 -6.960 1.00 57.94 177 PRO A N 1
ATOM 1445 C CA . PRO A 1 177 ? 9.586 9.438 -7.639 1.00 57.94 177 PRO A CA 1
ATOM 1446 C C . PRO A 1 177 ? 8.824 8.732 -8.770 1.00 57.94 177 PRO A C 1
ATOM 1448 O O . PRO A 1 177 ? 9.415 8.421 -9.797 1.00 57.94 177 PRO A O 1
ATOM 1451 N N . ILE A 1 178 ? 7.506 8.542 -8.631 1.00 61.41 178 ILE A N 1
ATOM 1452 C CA . ILE A 1 178 ? 6.655 7.941 -9.676 1.00 61.41 178 ILE A CA 1
ATOM 1453 C C . ILE A 1 178 ? 6.536 8.901 -10.858 1.00 61.41 178 ILE A C 1
ATOM 1455 O O . ILE A 1 178 ? 6.631 8.494 -12.012 1.00 61.41 178 ILE A O 1
ATOM 1459 N N . ILE A 1 179 ? 6.354 10.189 -10.558 1.00 63.56 179 ILE A N 1
ATOM 1460 C CA . ILE A 1 179 ? 6.286 11.256 -11.557 1.00 63.56 179 ILE A CA 1
ATOM 1461 C C . ILE A 1 179 ? 7.624 11.361 -12.299 1.00 63.56 179 ILE A C 1
ATOM 1463 O O . ILE A 1 179 ? 7.636 11.362 -13.524 1.00 63.56 179 ILE A O 1
ATOM 1467 N N . TYR A 1 180 ? 8.745 11.388 -11.574 1.00 64.56 180 TYR A N 1
ATOM 1468 C CA . TYR A 1 180 ? 10.081 11.440 -12.167 1.00 64.56 180 TYR A CA 1
ATOM 1469 C C . TYR A 1 180 ? 10.397 10.192 -12.989 1.00 64.56 180 TYR A C 1
ATOM 1471 O O . TYR A 1 180 ? 10.865 10.334 -14.109 1.00 64.56 180 TYR A O 1
ATOM 1479 N N . GLY A 1 181 ? 10.098 8.994 -12.477 1.00 67.00 181 GLY A N 1
ATOM 1480 C CA . GLY A 1 181 ? 10.301 7.735 -13.198 1.00 67.00 181 GLY A CA 1
ATOM 1481 C C . GLY A 1 181 ? 9.460 7.645 -14.471 1.00 67.00 181 GLY A C 1
ATOM 1482 O O . GLY A 1 181 ? 9.959 7.245 -15.517 1.00 67.00 181 GLY A O 1
ATOM 1483 N N . GLY A 1 182 ? 8.199 8.083 -14.416 1.00 68.12 182 GLY A N 1
ATOM 1484 C CA . GLY A 1 182 ? 7.347 8.171 -15.600 1.00 68.12 182 GLY A CA 1
ATOM 1485 C C . GLY A 1 182 ? 7.889 9.163 -16.630 1.00 68.12 182 GLY A C 1
ATOM 1486 O O . GLY A 1 182 ? 7.957 8.841 -17.813 1.00 68.12 182 GLY A O 1
ATOM 1487 N N . LEU A 1 183 ? 8.322 10.349 -16.192 1.00 68.69 183 LEU A N 1
ATOM 1488 C CA . LEU A 1 183 ? 8.867 11.381 -17.077 1.00 68.69 183 LEU A CA 1
ATOM 1489 C C . LEU A 1 183 ? 10.212 10.986 -17.698 1.00 68.69 183 LEU A C 1
ATOM 1491 O O . LEU A 1 183 ? 10.428 11.272 -18.872 1.00 68.69 183 LEU A O 1
ATOM 1495 N N . THR A 1 184 ? 11.102 10.314 -16.963 1.00 64.69 184 THR A N 1
ATOM 1496 C CA . THR A 1 184 ? 12.389 9.856 -17.509 1.00 64.69 184 THR A CA 1
ATOM 1497 C C . THR A 1 184 ? 12.207 8.720 -18.507 1.00 64.69 184 THR A C 1
ATOM 1499 O O . THR A 1 184 ? 12.792 8.772 -19.586 1.00 64.69 184 THR A O 1
ATOM 1502 N N . ILE A 1 185 ? 11.352 7.738 -18.207 1.00 67.38 185 ILE A N 1
ATOM 1503 C CA . ILE A 1 185 ? 11.042 6.642 -19.138 1.00 67.38 185 ILE A CA 1
ATOM 1504 C C . ILE A 1 185 ? 10.337 7.185 -20.388 1.00 67.38 185 ILE A C 1
ATOM 1506 O O . ILE A 1 185 ? 10.693 6.815 -21.504 1.00 67.38 185 ILE A O 1
ATOM 1510 N N . GLY A 1 186 ? 9.387 8.107 -20.220 1.00 68.50 186 GLY A N 1
ATOM 1511 C CA . GLY A 1 186 ? 8.705 8.765 -21.334 1.00 68.50 186 GLY A CA 1
ATOM 1512 C C . GLY A 1 186 ? 9.616 9.607 -22.207 1.00 68.50 186 GLY A C 1
ATOM 1513 O O . GLY A 1 186 ? 9.533 9.534 -23.429 1.00 68.50 186 GLY A O 1
ATOM 1514 N N . GLY A 1 187 ? 10.505 10.384 -21.587 1.00 66.81 187 GLY A N 1
ATOM 1515 C CA . GLY A 1 187 ? 11.478 11.208 -22.295 1.00 66.81 187 GLY A CA 1
ATOM 1516 C C . GLY A 1 187 ? 12.432 10.367 -23.139 1.00 66.81 187 GLY A C 1
ATOM 1517 O O . GLY A 1 187 ? 12.623 10.673 -24.311 1.00 66.81 187 GLY A O 1
ATOM 1518 N N . LEU A 1 188 ? 12.963 9.272 -22.582 1.00 64.25 188 LEU A N 1
ATOM 1519 C CA . LEU A 1 18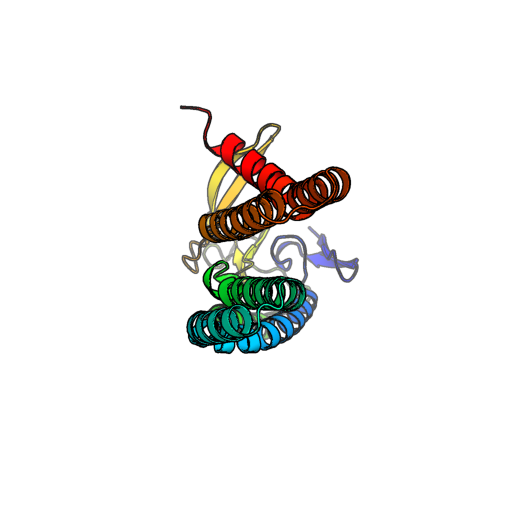8 ? 13.824 8.344 -23.322 1.00 64.25 188 LEU A CA 1
ATOM 1520 C C . LEU A 1 188 ? 13.081 7.688 -24.492 1.00 64.25 188 LEU A C 1
ATOM 1522 O O . LEU A 1 188 ? 13.618 7.622 -25.593 1.00 64.25 188 LEU A O 1
ATOM 1526 N N . PHE A 1 189 ? 11.821 7.296 -24.284 1.00 66.75 189 PHE A N 1
ATOM 1527 C CA . PHE A 1 189 ? 11.002 6.705 -25.341 1.00 66.75 189 PHE A CA 1
ATOM 1528 C C . PHE A 1 189 ? 10.737 7.687 -26.489 1.00 66.75 189 PHE A C 1
ATOM 1530 O O . PHE A 1 189 ? 10.807 7.298 -27.646 1.00 66.75 189 PHE A O 1
ATOM 1537 N N . ILE A 1 190 ? 10.467 8.962 -26.187 1.00 63.94 190 ILE A N 1
ATOM 1538 C CA . ILE A 1 190 ? 10.262 10.010 -27.199 1.00 63.94 190 ILE A CA 1
ATOM 1539 C C . ILE A 1 190 ? 11.563 10.304 -27.959 1.00 63.94 190 ILE A C 1
ATOM 1541 O O . ILE A 1 190 ? 11.523 10.486 -29.172 1.00 63.94 190 ILE A O 1
ATOM 1545 N N . ILE A 1 191 ? 12.709 10.330 -27.272 1.00 63.84 191 ILE A N 1
ATOM 1546 C CA . ILE A 1 191 ? 14.021 10.577 -27.889 1.00 63.84 191 ILE A CA 1
ATOM 1547 C C . ILE A 1 191 ? 14.387 9.452 -28.869 1.00 63.84 191 ILE A C 1
ATOM 1549 O O . ILE A 1 191 ? 14.709 9.745 -30.021 1.00 63.84 191 ILE A O 1
ATOM 1553 N N . ASP A 1 192 ? 14.266 8.184 -28.464 1.00 64.81 192 ASP A N 1
ATOM 1554 C CA . ASP A 1 192 ? 14.543 7.028 -29.336 1.00 64.81 192 ASP A CA 1
ATOM 1555 C C . ASP A 1 192 ? 13.655 7.026 -30.588 1.00 64.81 192 ASP A C 1
ATOM 1557 O O . ASP A 1 192 ? 14.093 6.717 -31.698 1.00 64.81 192 ASP A O 1
ATOM 1561 N N . LEU A 1 193 ? 12.401 7.421 -30.409 1.00 61.47 193 LEU A N 1
ATOM 1562 C CA . LEU A 1 193 ? 11.347 7.417 -31.415 1.00 61.47 193 LEU A CA 1
ATOM 1563 C C . LEU A 1 193 ? 11.422 8.627 -32.368 1.00 61.47 193 LEU A C 1
ATOM 1565 O O . LEU A 1 193 ? 10.907 8.550 -33.479 1.00 61.47 193 LEU A O 1
ATOM 1569 N N . LEU A 1 194 ? 12.109 9.706 -31.975 1.00 61.34 194 LEU A N 1
ATOM 1570 C CA . LEU A 1 194 ? 12.458 10.838 -32.845 1.00 61.34 194 LEU A CA 1
ATOM 1571 C C . LEU A 1 194 ? 13.775 10.626 -33.613 1.00 61.34 194 LEU A C 1
ATOM 1573 O O . LEU A 1 194 ? 13.942 11.200 -34.687 1.00 61.34 194 LEU A O 1
ATOM 1577 N N . LEU A 1 195 ? 14.713 9.839 -33.073 1.00 63.44 195 LEU A N 1
ATOM 1578 C CA . LEU A 1 195 ? 16.050 9.640 -33.655 1.00 63.44 195 LEU A CA 1
ATOM 1579 C C . LEU A 1 195 ? 16.152 8.437 -34.602 1.00 63.44 195 LEU A C 1
ATOM 1581 O O . LEU A 1 195 ? 17.005 8.431 -35.489 1.00 63.44 195 LEU A O 1
ATOM 1585 N N . SER A 1 196 ? 15.307 7.421 -34.443 1.00 59.56 196 SER A N 1
ATOM 1586 C CA . SER A 1 196 ? 15.256 6.273 -35.352 1.00 59.56 196 SER A CA 1
ATOM 1587 C C . SER A 1 196 ? 14.124 6.482 -36.354 1.00 59.56 196 SER A C 1
ATOM 1589 O O . SER A 1 196 ? 13.013 6.795 -35.946 1.00 59.56 196 SER A O 1
ATOM 1591 N N . GLY A 1 197 ? 14.408 6.374 -37.657 1.00 65.88 197 GLY A N 1
ATOM 1592 C CA . GLY A 1 197 ? 13.527 6.732 -38.785 1.00 65.88 197 GLY A CA 1
ATOM 1593 C C . GLY A 1 197 ? 12.217 5.936 -38.913 1.00 65.88 197 GLY A C 1
ATOM 1594 O O . GLY A 1 197 ? 11.923 5.375 -39.966 1.00 65.88 197 GLY A O 1
ATOM 1595 N N . PHE A 1 198 ? 11.429 5.866 -37.846 1.00 63.81 198 PHE A N 1
ATOM 1596 C CA . PHE A 1 198 ? 10.120 5.250 -37.790 1.00 63.81 198 PHE A CA 1
ATOM 1597 C C . PHE A 1 198 ? 9.095 6.071 -38.564 1.00 63.81 198 PHE A C 1
ATOM 1599 O O . PHE A 1 198 ? 9.155 7.298 -38.650 1.00 63.81 198 PHE A O 1
ATOM 1606 N N . SER A 1 199 ? 8.096 5.367 -39.099 1.00 71.06 199 SER A N 1
ATOM 1607 C CA . SER A 1 199 ? 6.929 6.017 -39.681 1.00 71.06 199 SER A CA 1
ATOM 1608 C C . SER A 1 199 ? 6.246 6.898 -38.628 1.00 71.06 199 SER A C 1
ATOM 1610 O O . SER A 1 199 ? 6.107 6.496 -37.469 1.00 71.06 199 SER A O 1
ATOM 1612 N N . MET A 1 200 ? 5.755 8.068 -39.040 1.00 70.94 200 MET A N 1
ATOM 1613 C CA . MET A 1 200 ? 4.993 8.984 -38.176 1.00 70.94 200 MET A CA 1
ATOM 1614 C C . MET A 1 200 ? 3.857 8.288 -37.407 1.00 70.94 200 MET A C 1
ATOM 1616 O O . MET A 1 200 ? 3.513 8.693 -36.301 1.00 70.94 200 MET A O 1
ATOM 1620 N N . LEU A 1 201 ? 3.292 7.207 -37.954 1.00 66.75 201 LEU A N 1
ATOM 1621 C CA . LEU A 1 201 ? 2.221 6.447 -37.315 1.00 66.75 201 LEU A CA 1
ATOM 1622 C C . LEU A 1 201 ? 2.687 5.745 -36.028 1.00 66.75 201 LEU A C 1
ATOM 1624 O O . LEU A 1 201 ? 1.991 5.773 -35.014 1.00 66.75 201 LEU A O 1
ATOM 1628 N N . THR A 1 202 ? 3.882 5.153 -36.049 1.00 61.97 202 THR A N 1
ATOM 1629 C CA . THR A 1 202 ? 4.483 4.465 -34.896 1.00 61.97 202 THR A CA 1
ATOM 1630 C C . THR A 1 202 ? 4.779 5.454 -33.773 1.00 61.97 202 THR A C 1
ATOM 1632 O O . THR A 1 202 ? 4.564 5.152 -32.598 1.00 61.97 202 THR A O 1
ATOM 1635 N N . ILE A 1 203 ? 5.195 6.665 -34.158 1.00 65.50 203 ILE A N 1
ATOM 1636 C CA . ILE A 1 203 ? 5.450 7.769 -33.238 1.00 65.50 203 ILE A CA 1
ATOM 1637 C C . ILE A 1 203 ? 4.164 8.165 -32.505 1.00 65.50 203 ILE A C 1
ATOM 1639 O O . ILE A 1 203 ? 4.126 8.219 -31.274 1.00 65.50 203 ILE A O 1
ATOM 1643 N N . ILE A 1 204 ? 3.084 8.368 -33.263 1.00 73.44 204 ILE A N 1
ATOM 1644 C CA . ILE A 1 204 ? 1.777 8.756 -32.726 1.00 73.44 204 ILE A CA 1
ATOM 1645 C C . ILE A 1 204 ? 1.249 7.695 -31.755 1.00 73.44 204 ILE A C 1
ATOM 1647 O O . ILE A 1 204 ? 0.862 8.041 -30.640 1.00 73.44 204 ILE A O 1
ATOM 1651 N N . PHE A 1 205 ? 1.274 6.409 -32.123 1.00 67.50 205 PHE A N 1
ATOM 1652 C CA . PHE A 1 205 ? 0.799 5.332 -31.244 1.00 67.50 205 PHE A CA 1
ATOM 1653 C C . PHE A 1 205 ? 1.628 5.200 -29.961 1.00 67.50 205 PHE A C 1
ATOM 1655 O O . PHE A 1 205 ? 1.054 5.003 -28.889 1.00 67.50 205 PHE A O 1
ATOM 1662 N N . GLY A 1 206 ? 2.954 5.348 -30.045 1.00 68.88 206 GLY A N 1
ATOM 1663 C CA . GLY A 1 206 ? 3.842 5.311 -28.882 1.00 68.88 206 GLY A CA 1
ATOM 1664 C C . GLY A 1 206 ? 3.530 6.419 -27.874 1.00 68.88 206 GLY A C 1
ATOM 1665 O O . GLY A 1 206 ? 3.365 6.147 -26.683 1.00 68.88 206 GLY A O 1
ATOM 1666 N N . ILE A 1 207 ? 3.352 7.652 -28.358 1.00 70.38 207 ILE A N 1
ATOM 1667 C CA . ILE A 1 207 ? 2.934 8.790 -27.528 1.00 70.38 207 ILE A CA 1
ATOM 1668 C C . ILE A 1 207 ? 1.556 8.525 -26.913 1.00 70.38 207 ILE A C 1
ATOM 1670 O O . ILE A 1 207 ? 1.359 8.772 -25.727 1.00 70.38 207 ILE A O 1
ATOM 1674 N N . LEU A 1 208 ? 0.609 7.986 -27.682 1.00 70.56 208 LEU A N 1
ATOM 1675 C CA . LEU A 1 208 ? -0.754 7.729 -27.213 1.00 70.56 208 LEU A CA 1
ATOM 1676 C C . LEU A 1 208 ? -0.778 6.680 -26.091 1.00 70.56 208 LEU A C 1
ATOM 1678 O O . LEU A 1 208 ? -1.399 6.903 -25.054 1.00 70.56 208 LEU A O 1
ATOM 1682 N N . ILE A 1 209 ? -0.035 5.581 -26.245 1.00 66.69 209 ILE A N 1
ATOM 1683 C CA . ILE A 1 209 ? 0.122 4.549 -25.209 1.00 66.69 209 ILE A CA 1
ATOM 1684 C C . ILE A 1 209 ? 0.808 5.129 -23.971 1.00 66.69 209 ILE A C 1
ATOM 1686 O O . ILE A 1 209 ? 0.354 4.889 -22.852 1.00 66.69 209 ILE A O 1
ATOM 1690 N N . PHE A 1 210 ? 1.861 5.928 -24.150 1.00 68.69 210 PHE A N 1
ATOM 1691 C CA . PHE A 1 210 ? 2.556 6.572 -23.039 1.00 68.69 210 PHE A CA 1
ATOM 1692 C C . PHE A 1 210 ? 1.638 7.537 -22.271 1.00 68.69 210 PHE A C 1
ATOM 1694 O O . PHE A 1 210 ? 1.556 7.491 -21.042 1.00 68.69 210 PHE A O 1
ATOM 1701 N N . VAL A 1 211 ? 0.879 8.372 -22.982 1.00 70.44 211 VAL A N 1
ATOM 1702 C CA . VAL A 1 211 ? -0.102 9.282 -22.382 1.00 70.44 211 VAL A CA 1
ATOM 1703 C C . VAL A 1 211 ? -1.208 8.500 -21.677 1.00 70.44 211 VAL A C 1
ATOM 1705 O O . VAL A 1 211 ? -1.617 8.897 -20.595 1.00 70.44 211 VAL A O 1
ATOM 1708 N N . VAL A 1 212 ? -1.668 7.367 -22.205 1.00 70.06 212 VAL A N 1
ATOM 1709 C CA . VAL A 1 212 ? -2.705 6.560 -21.545 1.00 70.06 212 VAL A CA 1
ATOM 1710 C C . VAL A 1 212 ? -2.173 5.860 -20.292 1.00 70.06 212 VAL A C 1
ATOM 1712 O O . VAL A 1 212 ? -2.820 5.904 -19.247 1.00 70.06 212 VAL A O 1
ATOM 1715 N N . LEU A 1 213 ? -0.996 5.236 -20.365 1.00 59.00 213 LEU A N 1
ATOM 1716 C CA . LEU A 1 213 ? -0.433 4.454 -19.260 1.00 59.00 213 LEU A CA 1
ATOM 1717 C C . LEU A 1 213 ? 0.167 5.318 -18.155 1.00 59.00 213 LEU A C 1
ATOM 1719 O O . LEU A 1 213 ? 0.092 4.948 -16.987 1.00 59.00 213 LEU A O 1
ATOM 1723 N N . PHE A 1 214 ? 0.755 6.457 -18.509 1.00 60.28 214 PHE A N 1
ATOM 1724 C CA . PHE A 1 214 ? 1.446 7.323 -17.560 1.00 60.28 214 PHE A CA 1
ATOM 1725 C C . PHE A 1 214 ? 0.754 8.667 -17.446 1.00 60.28 214 PHE A C 1
ATOM 1727 O O . PHE A 1 214 ? 0.442 9.076 -16.334 1.00 60.28 214 PHE A O 1
ATOM 1734 N N . GLY A 1 215 ? 0.438 9.311 -18.569 1.00 63.81 215 GLY A N 1
ATOM 1735 C CA . GLY A 1 215 ? -0.226 10.614 -18.601 1.00 63.81 215 GLY A CA 1
ATOM 1736 C C . GLY A 1 215 ? -1.593 10.628 -17.913 1.00 63.81 215 GLY A C 1
ATOM 1737 O O . GLY A 1 215 ? -1.845 11.550 -17.152 1.00 63.81 215 GLY A O 1
ATOM 1738 N N . ILE A 1 216 ? -2.452 9.617 -18.086 1.00 64.12 216 ILE A N 1
ATOM 1739 C CA . ILE A 1 216 ? -3.769 9.562 -17.431 1.00 64.12 216 ILE A CA 1
ATOM 1740 C C . ILE A 1 216 ? -3.615 9.313 -15.928 1.00 64.12 216 ILE A C 1
ATOM 1742 O O . ILE A 1 216 ? -4.195 10.080 -15.164 1.00 64.12 216 ILE A O 1
ATOM 1746 N N . PRO A 1 217 ? -2.818 8.344 -15.436 1.00 58.78 217 PRO A N 1
ATOM 1747 C CA . PRO A 1 217 ? -2.569 8.228 -14.000 1.00 58.78 217 PRO A CA 1
ATOM 1748 C C . PRO A 1 217 ? -1.904 9.470 -13.403 1.00 58.78 217 PRO A C 1
ATOM 1750 O O . PRO A 1 217 ? -2.313 9.904 -12.327 1.00 58.78 217 PRO A O 1
ATOM 1753 N N . LEU A 1 218 ? -0.946 10.092 -14.100 1.00 52.38 218 LEU A N 1
ATOM 1754 C CA . LEU A 1 218 ? -0.314 11.360 -13.710 1.00 52.38 218 LEU A CA 1
ATOM 1755 C C . LEU A 1 218 ? -1.281 12.536 -13.745 1.00 52.38 218 LEU A C 1
ATOM 1757 O O . LEU A 1 218 ? -1.195 13.396 -12.884 1.00 52.38 218 LEU A O 1
ATOM 1761 N N . ALA A 1 219 ? -2.203 12.594 -14.698 1.00 55.19 219 ALA A N 1
ATOM 1762 C CA . ALA A 1 219 ? -3.212 13.637 -14.786 1.00 55.19 219 ALA A CA 1
ATOM 1763 C C . ALA A 1 219 ? -4.285 13.412 -13.728 1.00 55.19 219 ALA A C 1
ATOM 1765 O O . ALA A 1 219 ? -4.673 14.351 -13.061 1.00 55.19 219 ALA A O 1
ATOM 1766 N N . LEU A 1 220 ? -4.721 12.181 -13.475 1.00 57.19 220 LEU A N 1
ATOM 1767 C CA . LEU A 1 220 ? -5.662 11.870 -12.400 1.00 57.19 220 LEU A CA 1
ATOM 1768 C 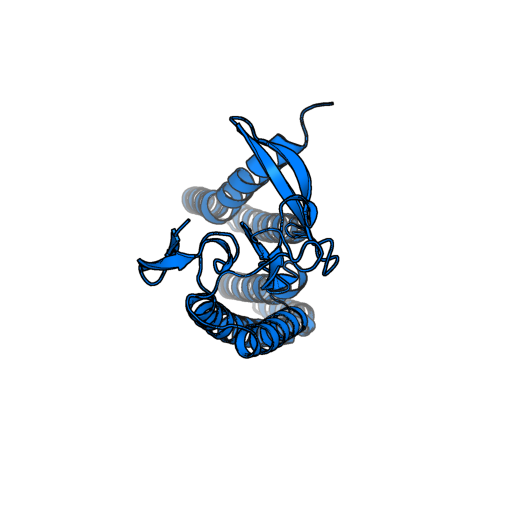C . LEU A 1 220 ? -5.052 12.171 -11.029 1.00 57.19 220 LEU A C 1
ATOM 1770 O O . LEU A 1 220 ? -5.722 12.719 -10.155 1.00 57.19 220 LEU A O 1
ATOM 1774 N N . THR A 1 221 ? -3.768 11.873 -10.841 1.00 51.09 221 THR A N 1
ATOM 1775 C CA . THR A 1 221 ? -3.057 12.151 -9.587 1.00 51.09 221 THR A CA 1
ATOM 1776 C C . THR A 1 221 ? -2.552 13.591 -9.472 1.00 51.09 221 THR A C 1
ATOM 1778 O O . THR A 1 221 ? -2.526 14.148 -8.378 1.00 51.09 221 THR A O 1
ATOM 1781 N N . GLY A 1 222 ? -2.210 14.225 -10.587 1.00 45.62 222 GLY A N 1
ATOM 1782 C CA . GLY A 1 222 ? -1.797 15.618 -10.723 1.00 45.62 222 GLY A CA 1
ATOM 1783 C C . GLY A 1 222 ? -2.977 16.578 -10.665 1.00 45.62 222 GLY A C 1
ATOM 1784 O O . GLY A 1 222 ? -2.867 17.609 -10.021 1.00 45.62 222 GLY A O 1
ATOM 1785 N N . MET A 1 223 ? -4.144 16.211 -11.197 1.00 46.25 223 MET A N 1
ATOM 1786 C CA . MET A 1 223 ? -5.420 16.860 -10.888 1.00 46.25 223 MET A CA 1
ATOM 1787 C C . MET A 1 223 ? -5.692 16.713 -9.399 1.00 46.25 223 MET A C 1
ATOM 1789 O O . MET A 1 223 ? -5.920 17.725 -8.751 1.00 46.25 223 MET A O 1
ATOM 1793 N N . LYS A 1 224 ? -5.518 15.515 -8.811 1.00 44.19 224 LYS A N 1
ATOM 1794 C CA . LYS A 1 224 ? -5.549 15.348 -7.347 1.00 44.19 224 LYS A CA 1
ATOM 1795 C C . LYS A 1 224 ? -4.624 16.356 -6.650 1.00 44.19 224 LYS A C 1
ATOM 1797 O O . LYS A 1 224 ? -5.021 16.880 -5.627 1.00 44.19 224 LYS A O 1
ATOM 1802 N N . ARG A 1 225 ? -3.442 16.661 -7.209 1.00 37.88 225 ARG A N 1
ATOM 1803 C CA . ARG A 1 225 ? -2.407 17.535 -6.625 1.00 37.88 225 ARG A CA 1
ATOM 1804 C C . ARG A 1 225 ? -2.563 19.042 -6.879 1.00 37.88 225 ARG A C 1
ATOM 1806 O O . ARG A 1 225 ? -2.316 19.816 -5.965 1.00 37.88 225 ARG A O 1
ATOM 1813 N N . ASN A 1 226 ? -3.005 19.479 -8.053 1.00 37.75 226 ASN A N 1
ATOM 1814 C CA . ASN A 1 226 ? -3.301 20.885 -8.357 1.00 37.75 226 ASN A CA 1
ATOM 1815 C C . ASN A 1 226 ? -4.618 21.337 -7.719 1.00 37.75 226 ASN A C 1
ATOM 1817 O O . ASN A 1 226 ? -4.746 22.504 -7.358 1.00 37.75 226 ASN A O 1
ATOM 1821 N N . LEU A 1 227 ? -5.523 20.392 -7.445 1.00 40.59 227 LEU A N 1
ATOM 1822 C CA . LEU A 1 227 ? -6.618 20.575 -6.492 1.00 40.59 227 LEU A CA 1
ATOM 1823 C C . LEU A 1 227 ? -6.121 20.820 -5.049 1.00 40.59 227 LEU A C 1
ATOM 1825 O O . LEU A 1 227 ? -6.896 21.315 -4.239 1.00 40.59 227 LEU A O 1
ATOM 1829 N N . TYR A 1 228 ? -4.855 20.507 -4.723 1.00 38.56 228 TYR A N 1
ATOM 1830 C CA . TYR A 1 228 ? -4.219 20.800 -3.427 1.00 38.56 228 TYR A CA 1
ATOM 1831 C C . TYR A 1 228 ? -3.303 22.042 -3.435 1.00 38.56 228 TYR A C 1
ATOM 1833 O O . TYR A 1 228 ? -2.810 22.396 -2.369 1.00 38.56 228 TYR A O 1
ATOM 1841 N N . LEU A 1 229 ? -3.028 22.677 -4.587 1.00 35.06 229 LEU A N 1
ATOM 1842 C CA . LEU A 1 229 ? -1.986 23.721 -4.701 1.00 35.06 229 LEU A CA 1
ATOM 1843 C C . LEU A 1 229 ? -2.446 25.061 -5.296 1.00 35.06 229 LEU A C 1
ATOM 1845 O O . LEU A 1 229 ? -1.723 26.044 -5.168 1.00 35.06 229 LEU A O 1
ATOM 1849 N N . LYS A 1 230 ? -3.639 25.152 -5.898 1.00 35.50 230 LYS A N 1
ATOM 1850 C CA . LYS A 1 230 ? -4.274 26.448 -6.180 1.00 35.50 230 LYS A CA 1
ATOM 1851 C C . LYS A 1 230 ? -5.384 26.709 -5.173 1.00 35.50 230 LYS A C 1
ATOM 1853 O O . LYS A 1 230 ? -6.541 26.433 -5.470 1.00 35.50 230 LYS A O 1
ATOM 1858 N N . GLN A 1 231 ? -5.016 27.254 -4.018 1.00 37.81 231 GLN A N 1
ATOM 1859 C CA . GLN A 1 231 ? -5.520 28.546 -3.535 1.00 37.81 231 GLN A CA 1
ATOM 1860 C C . GLN A 1 231 ? -4.863 28.928 -2.188 1.00 37.81 231 GLN A C 1
ATOM 1862 O O . GLN A 1 231 ? -4.348 28.031 -1.520 1.00 37.81 231 GLN A O 1
ATOM 1867 N N . PRO A 1 232 ? -4.788 30.245 -1.900 1.00 43.34 232 PRO A N 1
ATOM 1868 C CA . PRO A 1 232 ? -3.946 30.881 -0.877 1.00 43.34 232 PRO A CA 1
ATOM 1869 C C . PRO A 1 232 ? -4.247 30.472 0.565 1.00 43.34 232 PRO A C 1
ATOM 1871 O O . PRO A 1 232 ? -5.387 30.035 0.841 1.00 43.34 232 PRO A O 1
#

Secondary structure (DSSP, 8-state):
-EEE-TTT--EEEGGGEETTTEEHHHHHHHHHHHHHHHHHHHHHHHHHTTHHHHHHHHHHHHHHHT-HHHHHHHHHHHHHHHHHHHHHHH-GGGSHHHHHHHHHHHHHHHHT--TTPPPBPSS-TTSB--EE-TTT--EE-GGGEEEEEEEETTEEEEEEEEETTT--BS-----HHHHHHHHHHHHHHHHHHHHS---HHHHHHHHHHHIIIIIHHHHHHHHHHHTTTS--

pLDDT: mean 75.86, std 15.45, range [35.06, 97.19]

Foldseek 3Di:
DWDAAQPPRDTADLLQAEVSHHGLVRVVVVLVVLLVVLVVLVVLLVCLVCLVVVLVVLLVVCVVVVPLVVNVVVNVVSLVSNLSSCVCVQDVCSDPVQSVQQVVLSVVVVVVDDGPDFQDAPVGRPHTFSYAYNRNRGGHDPVQFDWDFDDQPPDGDTDRQAGNVVRDGPDPRPCVVVLVSLCVVLVVQLVSVVPDPDDPVVNVVSVVVSCVVRVVVCCVVVVVVVSVVPDD

Sequence (232 aa):
MEKTCRKCKKEVLVSNLIGEQFCLFCFGKVIRGFRKAVAFFKFFASFYRFTPIIAGALALTAYLLAIPFVITILTFVLLFVCMFGALPYMFPFITAEFQDDIAFNYEQQLNKYTPGTQSYCVNHPTRDSIGRCSICLEPFCSEDFYFQIRRIYWKTSEFPAYCIKCGKKFMDTNMFPIIYGGLTIGGLFIIDLLLSGFSMLTIIFGILIFVVLFGIPLALTGMKRNLYLKQP